Protein AF-S2K293-F1 (afdb_monomer_lite)

Foldseek 3Di:
DLVVLVVAVVPDDPVVNVVVLLVCLVCQLVDPPRDPLSVVLSVVCVVVVNDRDPDPSSVVVVVVVVVVVVVVVVVVVVVLVVVVVVVVVVVVVVVVVVVVVVVVVVVVVVVPPPQDPDPDDDPNGDPLRLLLVVLVVCVVVLVVDDPLLVVSSVCSVVSHADLPDPDPSHPPVSDDPVSSVVCCVVPVPPPVPPVVVCPVVLVCLVVQLVVLVVVLVVQPPHPCNLVSQLSNLQSVCVNPVVVLLAPPDPPHAVVSVCVSRPPSNVCSVDPCPDQQWDWDWDFDPDPDPRTFIWTFTWRQDPNDTDGPDGPRPPVPCPPNPDDDDDDD

pLDDT: mean 74.21, std 18.65, range [29.12, 97.31]

Organism: Mucor circinelloides f. circinelloides (strain 1006PhL) (NCBI:txid1220926)

Sequence (328 aa):
MALLFESTCSDLSRDLATFQFETTIDSLPTKESCPEAVKKWCENVKQYNYEVLDTDEALDYWEMRKKARNQLNTNLFHADLDTAASSRLLAVSSSMQRKVSNITRMKRKAETPKMDADSLLFDGVSVGTTIKRHGEALAGRYEELNNKQKHAAGLCLNSIIDLSDESADSQRRFFSDEEWAMMKSKYQFSIKRNKQVFKPLFKKINKTYQSARNSESAALNSGKEHIFNIYAHIINIYRHRRSSLNNNMKDSTELDGLVKLWAEVFESLFPDSQHNVKCRWGESKAHHNNYKVDCRVIAIINTQKVDVSTTVVTLINFGFSAFSAQSN

Structure (mmCIF, N/CA/C/O backbone):
data_AF-S2K293-F1
#
_entry.id   AF-S2K293-F1
#
loop_
_atom_site.group_PDB
_atom_site.id
_atom_site.type_symbol
_atom_site.label_atom_id
_atom_site.label_alt_id
_atom_site.label_comp_id
_atom_site.label_asym_id
_atom_site.label_entity_id
_atom_site.label_seq_id
_atom_site.pdbx_PDB_ins_code
_atom_site.Cartn_x
_atom_site.Cartn_y
_atom_site.Cartn_z
_atom_site.occupancy
_atom_site.B_iso_or_equiv
_atom_site.auth_seq_id
_atom_site.auth_comp_id
_atom_site.auth_asym_id
_atom_site.auth_atom_id
_atom_site.pdbx_PDB_model_num
ATOM 1 N N . MET A 1 1 ? 23.989 -20.385 -37.324 1.00 40.44 1 MET A N 1
ATOM 2 C CA . MET A 1 1 ? 24.372 -19.582 -38.511 1.00 40.44 1 MET A CA 1
ATOM 3 C C . MET A 1 1 ? 23.366 -18.479 -38.842 1.00 40.44 1 MET A C 1
ATOM 5 O O . MET A 1 1 ? 23.810 -17.359 -39.016 1.00 40.44 1 MET A O 1
ATOM 9 N N . ALA A 1 2 ? 22.047 -18.725 -38.879 1.00 36.91 2 ALA A N 1
ATOM 10 C CA . ALA A 1 2 ? 21.057 -17.690 -39.241 1.00 36.91 2 ALA A CA 1
ATOM 11 C C . ALA A 1 2 ? 20.962 -16.492 -38.263 1.00 36.91 2 ALA A C 1
ATOM 13 O O . ALA A 1 2 ? 20.705 -15.379 -38.705 1.00 36.91 2 ALA A O 1
ATOM 14 N N . LEU A 1 3 ? 21.229 -16.699 -36.967 1.00 37.22 3 LEU A N 1
ATOM 15 C CA . LEU A 1 3 ? 21.251 -15.631 -35.951 1.00 37.22 3 LEU A CA 1
ATOM 16 C C . LEU A 1 3 ? 22.491 -14.724 -36.026 1.00 37.22 3 LEU A C 1
ATOM 18 O O . LEU A 1 3 ? 22.453 -13.613 -35.514 1.00 37.22 3 LEU A O 1
ATOM 22 N N . LEU A 1 4 ? 23.569 -15.160 -36.691 1.00 41.41 4 LEU A N 1
ATOM 23 C CA . LEU A 1 4 ? 24.807 -14.378 -36.780 1.00 41.41 4 LEU A CA 1
ATOM 24 C C . LEU A 1 4 ? 24.730 -13.248 -37.823 1.00 41.41 4 LEU A C 1
ATOM 26 O O . LEU A 1 4 ? 25.644 -12.438 -37.886 1.00 41.41 4 LEU A O 1
ATOM 30 N N . PHE A 1 5 ? 23.675 -13.226 -38.648 1.00 43.94 5 PHE A N 1
ATOM 31 C CA . PHE A 1 5 ? 23.524 -12.303 -39.780 1.00 43.94 5 PHE A CA 1
ATOM 32 C C . PHE A 1 5 ? 22.522 -11.165 -39.521 1.00 43.94 5 PHE A C 1
ATOM 34 O O . PHE A 1 5 ? 22.585 -10.150 -40.195 1.00 43.94 5 PHE A O 1
ATOM 41 N N . GLU A 1 6 ? 21.583 -11.314 -38.576 1.00 43.50 6 GLU A N 1
ATOM 42 C CA . GLU A 1 6 ? 20.547 -10.289 -38.327 1.00 43.50 6 GLU A CA 1
ATOM 43 C C . GLU A 1 6 ? 20.880 -9.352 -37.157 1.00 43.50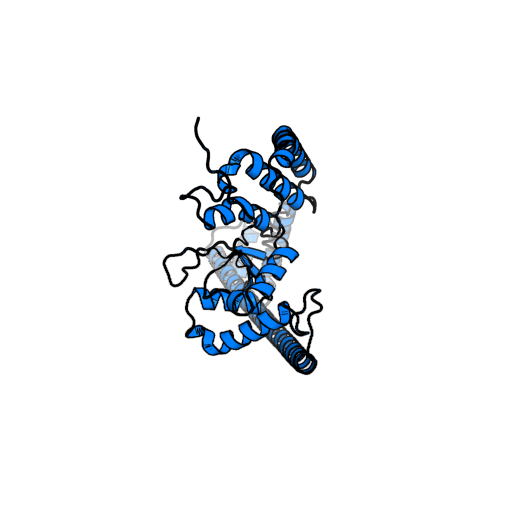 6 GLU A C 1
ATOM 45 O O . GLU A 1 6 ? 20.436 -8.209 -37.176 1.00 43.50 6 GLU A O 1
ATOM 50 N N . SER A 1 7 ? 21.707 -9.763 -36.183 1.00 39.41 7 SER A N 1
ATOM 51 C CA . SER A 1 7 ? 22.183 -8.845 -35.125 1.00 39.41 7 SER A CA 1
ATOM 52 C C . SER A 1 7 ? 23.412 -8.025 -35.536 1.00 39.41 7 SER A C 1
ATOM 54 O O . SER A 1 7 ? 23.920 -7.236 -34.749 1.00 39.41 7 SER A O 1
ATOM 56 N N . THR A 1 8 ? 23.933 -8.261 -36.735 1.00 45.34 8 THR A N 1
ATOM 57 C CA . THR A 1 8 ? 25.178 -7.690 -37.250 1.00 45.34 8 THR A CA 1
ATOM 58 C C . THR A 1 8 ? 24.907 -6.543 -38.223 1.00 45.34 8 THR A C 1
ATOM 60 O O . THR A 1 8 ? 25.679 -5.596 -38.281 1.00 45.34 8 THR A O 1
ATOM 63 N N . CYS A 1 9 ? 23.776 -6.530 -38.929 1.00 45.50 9 CYS A N 1
ATOM 64 C CA . CYS A 1 9 ? 23.532 -5.521 -39.963 1.00 45.50 9 CYS A CA 1
ATOM 65 C C . CYS A 1 9 ? 23.248 -4.092 -39.460 1.00 45.50 9 CYS A C 1
ATOM 67 O O . CYS A 1 9 ? 23.307 -3.182 -40.281 1.00 45.50 9 CYS A O 1
ATOM 69 N N . SER A 1 10 ? 22.962 -3.852 -38.171 1.00 49.09 10 SER A N 1
ATOM 70 C CA . SER A 1 10 ? 22.825 -2.468 -37.672 1.00 49.09 10 SER A CA 1
ATOM 71 C C . SER A 1 10 ? 24.167 -1.799 -37.361 1.00 49.09 10 SER A C 1
ATOM 73 O O . SER A 1 10 ? 24.250 -0.577 -37.436 1.00 49.09 10 SER A O 1
ATOM 75 N N . ASP A 1 11 ? 25.207 -2.592 -37.065 1.00 54.84 11 ASP A N 1
ATOM 76 C CA . ASP A 1 11 ? 26.487 -2.103 -36.528 1.00 54.84 11 ASP A CA 1
ATOM 77 C C . ASP A 1 11 ? 27.698 -2.469 -37.412 1.00 54.84 11 ASP A C 1
ATOM 79 O O . ASP A 1 11 ? 28.817 -2.024 -37.148 1.00 54.84 11 ASP A O 1
ATOM 83 N N . LEU A 1 12 ? 27.516 -3.279 -38.465 1.00 63.09 12 LEU A N 1
ATOM 84 C CA . LEU A 1 12 ? 28.600 -3.647 -39.379 1.00 63.09 12 LEU A CA 1
ATOM 85 C C . LEU A 1 12 ? 28.842 -2.593 -40.459 1.00 63.09 12 LEU A C 1
ATOM 87 O O . LEU A 1 12 ? 27.914 -2.102 -41.102 1.00 63.09 12 LEU A O 1
ATOM 91 N N . SER A 1 13 ? 30.122 -2.318 -40.729 1.00 78.50 13 SER A N 1
ATOM 92 C CA . SER A 1 13 ? 30.506 -1.558 -41.916 1.00 78.50 13 SER A CA 1
ATOM 93 C C . SER A 1 13 ? 30.043 -2.286 -43.180 1.00 78.50 13 SER A C 1
ATOM 95 O O . SER A 1 13 ? 30.036 -3.520 -43.245 1.00 78.50 13 SER A O 1
ATOM 97 N N . ARG A 1 14 ? 29.678 -1.508 -44.204 1.00 72.19 14 ARG A N 1
ATOM 98 C CA . ARG A 1 14 ? 29.237 -2.024 -45.507 1.00 72.19 14 ARG A CA 1
ATOM 99 C C . ARG A 1 14 ? 30.221 -3.051 -46.075 1.00 72.19 14 ARG A C 1
ATOM 101 O O . ARG A 1 14 ? 29.790 -4.098 -46.539 1.00 72.19 14 ARG A O 1
ATOM 108 N N . ASP A 1 15 ? 31.519 -2.788 -45.955 1.00 76.50 15 ASP A N 1
ATOM 109 C CA . ASP A 1 15 ? 32.575 -3.664 -46.471 1.00 76.50 15 ASP A CA 1
ATOM 110 C C . ASP A 1 15 ? 32.612 -5.020 -45.757 1.00 76.50 15 ASP A C 1
ATOM 112 O O . ASP A 1 15 ? 32.772 -6.059 -46.396 1.00 76.50 15 ASP A O 1
ATOM 116 N N . LEU A 1 16 ? 32.403 -5.037 -44.434 1.00 78.06 16 LEU A N 1
ATOM 117 C CA . LEU A 1 16 ? 32.375 -6.281 -43.668 1.00 78.06 16 LEU A CA 1
ATOM 118 C C . LEU A 1 16 ? 31.106 -7.091 -43.960 1.00 78.06 16 LEU A C 1
ATOM 120 O O . LEU A 1 16 ? 31.169 -8.318 -44.027 1.00 78.06 16 LEU A O 1
ATOM 124 N N . ALA A 1 17 ? 29.972 -6.420 -44.179 1.00 71.69 17 ALA A N 1
ATOM 125 C CA . ALA A 1 17 ? 28.734 -7.073 -44.593 1.00 71.69 17 ALA A CA 1
ATOM 126 C C . ALA A 1 17 ? 28.860 -7.702 -45.993 1.00 71.69 17 ALA A C 1
ATOM 128 O O . ALA A 1 17 ? 28.464 -8.855 -46.176 1.00 71.69 17 ALA A O 1
ATOM 129 N N . THR A 1 18 ? 29.466 -6.991 -46.952 1.00 78.62 18 THR A N 1
ATOM 130 C CA . THR A 1 18 ? 29.760 -7.515 -48.296 1.00 78.62 18 THR A CA 1
ATOM 131 C C . THR A 1 18 ? 30.681 -8.730 -48.222 1.00 78.62 18 THR A C 1
ATOM 133 O O . THR A 1 18 ? 30.332 -9.792 -48.727 1.00 78.62 18 THR A O 1
ATOM 136 N N . PHE A 1 19 ? 31.796 -8.631 -47.494 1.00 85.94 19 PHE A N 1
ATOM 137 C CA . PHE A 1 19 ? 32.737 -9.742 -47.331 1.00 85.94 19 PHE A CA 1
ATOM 138 C C . PHE A 1 19 ? 32.084 -10.989 -46.709 1.00 85.94 19 PHE A C 1
ATOM 140 O O . PHE A 1 19 ? 32.305 -12.117 -47.158 1.00 85.94 19 PHE A O 1
ATOM 147 N N . GLN A 1 20 ? 31.249 -10.809 -45.679 1.00 83.38 20 GLN A N 1
ATOM 148 C CA . GLN A 1 20 ? 30.515 -11.914 -45.054 1.00 83.38 20 GLN A CA 1
ATOM 149 C C . GLN A 1 20 ? 29.486 -12.537 -45.999 1.00 83.38 20 GLN A C 1
ATOM 151 O O . GLN A 1 20 ? 29.285 -13.756 -45.965 1.00 83.38 20 GLN A O 1
ATOM 156 N N . PHE A 1 21 ? 28.832 -11.723 -46.829 1.00 84.19 21 PHE A N 1
ATOM 157 C CA . PHE A 1 21 ? 27.900 -12.199 -47.843 1.00 84.19 21 PHE A CA 1
ATOM 158 C C . PHE A 1 21 ? 28.618 -13.054 -48.890 1.00 84.19 21 PHE A C 1
ATOM 160 O O . PHE A 1 21 ? 28.247 -14.214 -49.058 1.00 84.1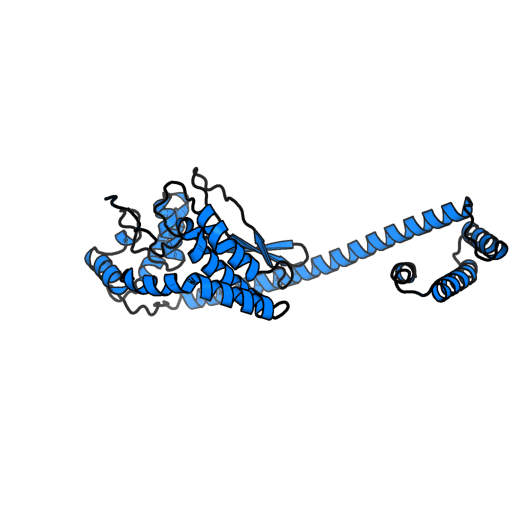9 21 PHE A O 1
ATOM 167 N N . GLU A 1 22 ? 29.688 -12.540 -49.497 1.00 88.62 22 GLU A N 1
ATOM 168 C CA . GLU A 1 22 ? 30.505 -13.254 -50.489 1.00 88.62 22 GLU A CA 1
ATOM 169 C C . GLU A 1 22 ? 31.022 -14.587 -49.931 1.00 88.62 22 GLU A C 1
ATOM 171 O O . GLU A 1 22 ? 30.747 -15.649 -50.488 1.00 88.62 22 GLU A O 1
ATOM 176 N N . THR A 1 23 ? 31.626 -14.559 -48.736 1.00 90.69 23 THR A N 1
ATOM 177 C CA . THR A 1 23 ? 32.119 -15.763 -48.039 1.00 90.69 23 THR A CA 1
ATOM 178 C C . THR A 1 23 ? 31.008 -16.800 -47.811 1.00 90.69 23 THR A C 1
ATOM 180 O O . THR A 1 23 ? 31.222 -18.017 -47.871 1.00 90.69 23 THR A O 1
ATOM 183 N N . THR A 1 24 ? 29.788 -16.339 -47.530 1.00 87.19 24 THR A N 1
ATOM 184 C CA . THR A 1 24 ? 28.636 -17.224 -47.328 1.00 87.19 24 THR A CA 1
ATOM 185 C C . THR A 1 24 ? 28.167 -17.830 -48.649 1.00 87.19 24 THR A C 1
ATOM 187 O O . THR A 1 24 ? 27.931 -19.036 -48.704 1.00 87.19 24 THR A O 1
ATOM 190 N N . ILE A 1 25 ? 28.070 -17.032 -49.714 1.00 88.00 25 ILE A N 1
ATOM 191 C CA . ILE A 1 25 ? 27.717 -17.502 -51.062 1.00 88.00 25 ILE A CA 1
ATOM 192 C C . ILE A 1 25 ? 28.754 -18.505 -51.585 1.00 88.00 25 ILE A C 1
ATOM 194 O O . ILE A 1 25 ? 28.389 -19.494 -52.218 1.00 88.00 25 ILE A O 1
ATOM 198 N N . ASP A 1 26 ? 30.031 -18.319 -51.257 1.00 91.06 26 ASP A N 1
ATOM 199 C CA . ASP A 1 26 ? 31.098 -19.239 -51.645 1.00 91.06 26 ASP A CA 1
ATOM 200 C C . ASP A 1 26 ? 31.056 -20.582 -50.916 1.00 91.06 26 ASP A C 1
ATOM 202 O O . ASP A 1 26 ? 31.343 -21.622 -51.511 1.00 91.06 26 ASP A O 1
ATOM 206 N N . SER A 1 27 ? 30.663 -20.578 -49.643 1.00 91.31 27 SER A N 1
ATOM 207 C CA . SER A 1 27 ? 30.665 -21.774 -48.792 1.00 91.31 27 SER A CA 1
ATOM 208 C C . SER A 1 27 ? 29.344 -22.545 -48.773 1.00 91.31 27 SER A C 1
ATOM 210 O O . SER A 1 27 ? 29.292 -23.666 -48.268 1.00 91.31 27 SER A O 1
ATOM 212 N N . LEU A 1 28 ? 28.247 -21.976 -49.277 1.00 85.56 28 LEU A N 1
ATOM 213 C CA . LEU A 1 28 ? 26.947 -22.651 -49.304 1.00 85.56 28 LEU A CA 1
ATOM 214 C C . LEU A 1 28 ? 26.909 -23.875 -50.243 1.00 85.56 28 LEU A C 1
ATOM 216 O O . LEU A 1 28 ? 26.418 -24.915 -49.797 1.00 85.56 28 LEU A O 1
ATOM 220 N N . PRO A 1 29 ? 27.436 -23.822 -51.484 1.00 89.50 29 PRO A N 1
ATOM 221 C CA . PRO A 1 29 ? 27.386 -24.954 -52.413 1.00 89.50 29 PRO A CA 1
ATOM 222 C C . PRO A 1 29 ? 28.219 -26.166 -51.984 1.00 89.50 29 PRO A C 1
ATOM 224 O O . PRO A 1 29 ? 27.937 -27.282 -52.412 1.00 89.50 29 PRO A O 1
ATOM 227 N N . THR A 1 30 ? 29.227 -25.966 -51.128 1.00 88.81 30 THR A N 1
ATOM 228 C CA . THR A 1 30 ? 30.141 -27.029 -50.676 1.00 88.81 30 THR A CA 1
ATOM 229 C C . THR A 1 30 ? 29.566 -27.887 -49.549 1.00 88.81 30 THR A C 1
ATOM 231 O O . THR A 1 30 ? 30.178 -28.877 -49.151 1.00 88.81 30 THR A O 1
ATOM 234 N N . LYS A 1 31 ? 28.384 -27.542 -49.022 1.00 86.56 31 LYS A N 1
ATOM 235 C CA . LYS A 1 31 ? 27.712 -28.328 -47.982 1.00 86.56 31 LYS A CA 1
ATOM 236 C C . LYS A 1 31 ? 27.017 -29.536 -48.602 1.00 86.56 31 LYS A C 1
ATOM 238 O O . LYS A 1 31 ? 26.196 -29.393 -49.502 1.00 86.56 31 LYS A O 1
ATOM 243 N N . GLU A 1 32 ? 27.289 -30.712 -48.043 1.00 85.25 32 GLU A N 1
ATOM 244 C CA . GLU A 1 32 ? 26.818 -32.024 -48.519 1.00 85.25 32 GLU A CA 1
ATOM 245 C C . GLU A 1 32 ? 25.284 -32.125 -48.665 1.00 85.25 32 GLU A C 1
ATOM 247 O O . GLU A 1 32 ? 24.778 -32.895 -49.474 1.00 85.25 32 GLU A O 1
ATOM 252 N N . SER A 1 33 ? 24.533 -31.303 -47.924 1.00 86.00 33 SER A N 1
ATOM 253 C CA . SER A 1 33 ? 23.065 -31.256 -47.912 1.00 86.00 33 SER A CA 1
ATOM 254 C C . SER A 1 33 ? 22.457 -30.035 -48.618 1.00 86.00 33 SER A C 1
ATOM 256 O O . SER A 1 33 ? 21.279 -29.734 -48.416 1.00 86.00 33 SER A O 1
ATOM 258 N N . CYS A 1 34 ? 23.237 -29.295 -49.414 1.00 82.75 34 CYS A N 1
ATOM 259 C CA . CYS A 1 34 ? 22.753 -28.090 -50.086 1.00 82.75 34 CYS A CA 1
ATOM 260 C C . CYS A 1 34 ? 21.812 -28.442 -51.259 1.00 82.75 34 CYS A C 1
ATOM 262 O O . CYS A 1 34 ? 22.240 -29.158 -52.171 1.00 82.75 34 CYS A O 1
ATOM 264 N N . PRO A 1 35 ? 20.552 -27.952 -51.275 1.00 87.19 35 PRO A N 1
ATOM 265 C CA . PRO A 1 35 ? 19.628 -28.198 -52.380 1.00 87.19 35 PRO A CA 1
ATOM 266 C C . PRO A 1 35 ? 20.157 -27.645 -53.706 1.00 87.19 35 PRO A C 1
ATOM 268 O O . PRO A 1 35 ? 20.754 -26.570 -53.744 1.00 87.19 35 PRO A O 1
ATOM 271 N N . GLU A 1 36 ? 19.880 -28.338 -54.809 1.00 85.50 36 GLU A N 1
ATOM 272 C CA . GLU A 1 36 ? 20.404 -27.974 -56.133 1.00 85.50 36 GLU A CA 1
ATOM 273 C C . GLU A 1 36 ? 19.966 -26.572 -56.588 1.00 85.50 36 GLU A C 1
ATOM 275 O O . GLU A 1 36 ? 20.762 -25.819 -57.143 1.00 85.50 36 GLU A O 1
ATOM 280 N N . ALA A 1 37 ? 18.737 -26.166 -56.251 1.00 79.38 37 ALA A N 1
ATOM 281 C CA . ALA A 1 37 ? 18.240 -24.812 -56.502 1.00 79.38 37 ALA A CA 1
ATOM 282 C C . ALA A 1 37 ? 19.083 -23.731 -55.799 1.00 79.38 37 ALA A C 1
ATOM 284 O O . ALA A 1 37 ? 19.343 -22.675 -56.368 1.00 79.38 37 ALA A O 1
ATOM 285 N N . VAL A 1 38 ? 19.574 -24.011 -54.586 1.00 79.62 38 VAL A N 1
ATOM 286 C CA . VAL A 1 38 ? 20.422 -23.081 -53.826 1.00 79.62 38 VAL A CA 1
ATOM 287 C C . VAL A 1 38 ? 21.820 -23.002 -54.433 1.00 79.62 38 VAL A C 1
ATOM 289 O O . VAL A 1 38 ? 22.380 -21.912 -54.510 1.00 79.62 38 VAL A O 1
ATOM 292 N N . LYS A 1 39 ? 22.377 -24.125 -54.910 1.00 87.06 39 LYS A N 1
ATOM 293 C CA . LYS A 1 39 ? 23.664 -24.121 -55.625 1.00 87.06 39 LYS A CA 1
ATOM 294 C C . LYS A 1 39 ? 23.586 -23.271 -56.890 1.00 87.06 39 LYS A C 1
ATOM 296 O O . LYS A 1 39 ? 24.398 -22.366 -57.051 1.00 87.06 39 LYS A O 1
ATOM 301 N N . LYS A 1 40 ? 22.559 -23.504 -57.713 1.00 87.25 40 LYS A N 1
ATOM 302 C CA . LYS A 1 40 ? 22.295 -22.741 -58.940 1.00 87.25 40 LYS A CA 1
ATOM 303 C C . LYS A 1 40 ? 22.094 -21.251 -58.650 1.00 87.25 40 LYS A C 1
ATOM 305 O O . LYS A 1 40 ? 22.634 -20.403 -59.351 1.00 87.25 40 LYS A O 1
ATOM 310 N N . TRP A 1 41 ? 21.373 -20.916 -57.580 1.00 84.62 41 TRP A N 1
ATOM 311 C CA . TRP A 1 41 ? 21.227 -19.529 -57.145 1.00 84.62 41 TRP A CA 1
ATOM 312 C C . TRP A 1 41 ? 22.568 -18.897 -56.746 1.00 84.62 41 TRP A C 1
ATOM 314 O O . TRP A 1 41 ? 22.875 -17.794 -57.189 1.00 84.62 41 TRP A O 1
ATOM 324 N N . CYS A 1 42 ? 23.402 -19.589 -55.963 1.00 86.56 42 CYS A N 1
ATOM 325 C CA . CYS A 1 42 ? 24.732 -19.094 -55.603 1.00 86.56 42 CYS A CA 1
ATOM 326 C C . CYS A 1 42 ? 25.625 -18.885 -56.836 1.00 86.56 42 CYS A C 1
ATOM 328 O O . CYS A 1 42 ? 26.352 -17.897 -56.891 1.00 86.56 42 CYS A O 1
ATOM 330 N N . GLU A 1 43 ? 25.570 -19.782 -57.822 1.00 89.19 43 GLU A N 1
ATOM 331 C CA . GLU A 1 43 ? 26.282 -19.626 -59.097 1.00 89.19 43 GLU A CA 1
ATOM 332 C C . GLU A 1 43 ? 25.809 -18.388 -59.863 1.00 89.19 43 GLU A C 1
ATOM 334 O O . GLU A 1 43 ? 26.640 -17.582 -60.281 1.00 89.19 43 GLU A O 1
ATOM 339 N N . ASN A 1 44 ? 24.491 -18.182 -59.958 1.00 84.69 44 ASN A N 1
ATOM 340 C CA . ASN A 1 44 ? 23.916 -16.989 -60.573 1.00 84.69 44 ASN A CA 1
ATOM 341 C C . ASN A 1 44 ? 24.382 -15.719 -59.844 1.00 84.69 44 ASN A C 1
ATOM 343 O O . ASN A 1 44 ? 24.908 -14.809 -60.473 1.00 84.69 44 ASN A O 1
ATOM 347 N N . VAL A 1 45 ? 24.280 -15.664 -58.513 1.00 83.25 45 VAL A N 1
ATOM 348 C CA . VAL A 1 45 ? 24.732 -14.507 -57.719 1.00 83.25 45 VAL A CA 1
ATOM 349 C C . VAL A 1 45 ? 26.210 -14.193 -57.981 1.00 83.25 45 VAL A C 1
ATOM 351 O O . VAL A 1 45 ? 26.556 -13.030 -58.169 1.00 83.25 45 VAL A O 1
ATOM 354 N N . LYS A 1 46 ? 27.085 -15.204 -58.075 1.00 90.44 46 LYS A N 1
ATOM 355 C CA . LYS A 1 46 ? 28.501 -14.996 -58.434 1.00 90.44 46 LYS A CA 1
ATOM 356 C C . LYS A 1 46 ? 28.669 -14.467 -59.859 1.00 90.44 46 LYS A C 1
ATOM 358 O O . LYS A 1 46 ? 29.475 -13.567 -60.081 1.00 90.44 46 LYS A O 1
ATOM 363 N N . GLN A 1 47 ? 27.910 -15.004 -60.815 1.00 89.94 47 GLN A N 1
ATOM 364 C CA . GLN A 1 47 ? 27.939 -14.567 -62.212 1.00 89.94 47 GLN A CA 1
ATOM 365 C C . GLN A 1 47 ? 27.540 -13.090 -62.364 1.00 89.94 47 GLN A C 1
ATOM 367 O O . GLN A 1 47 ? 28.082 -12.398 -63.225 1.00 89.94 47 GLN A O 1
ATOM 372 N N . TYR A 1 48 ? 26.651 -12.597 -61.501 1.00 86.50 48 TYR A N 1
ATOM 373 C CA . TYR A 1 48 ? 26.210 -11.201 -61.459 1.00 86.50 48 TYR A CA 1
ATOM 374 C C . TYR A 1 48 ? 26.965 -10.354 -60.423 1.00 86.50 48 TYR A C 1
ATOM 376 O O . TYR A 1 48 ? 26.419 -9.395 -59.888 1.00 86.50 48 TYR A O 1
ATOM 384 N N . ASN A 1 49 ? 28.228 -10.690 -60.137 1.00 88.31 49 ASN A N 1
ATOM 385 C CA . ASN A 1 49 ? 29.096 -9.921 -59.237 1.00 88.31 49 ASN A CA 1
ATOM 386 C C . ASN A 1 49 ? 28.465 -9.657 -57.855 1.00 88.31 49 ASN A C 1
ATOM 388 O O . ASN A 1 49 ? 28.540 -8.555 -57.315 1.00 88.31 49 ASN A O 1
ATOM 392 N N . TYR A 1 50 ? 27.820 -10.682 -57.297 1.00 84.75 50 TYR A N 1
ATOM 393 C CA . TYR A 1 50 ? 27.145 -10.662 -56.000 1.00 84.75 50 TYR A CA 1
ATOM 394 C C . TYR A 1 50 ? 25.920 -9.742 -55.909 1.00 84.75 50 TYR A C 1
ATOM 396 O O . TYR A 1 50 ? 25.401 -9.515 -54.813 1.00 84.75 50 TYR A O 1
ATOM 404 N N . GLU A 1 51 ? 25.393 -9.268 -57.041 1.00 78.12 51 GLU A N 1
ATOM 405 C CA . GLU A 1 51 ? 24.092 -8.609 -57.074 1.00 78.12 51 GLU A CA 1
ATOM 406 C C . GLU A 1 51 ? 22.972 -9.637 -56.861 1.00 78.12 51 GLU A C 1
ATOM 408 O O . GLU A 1 51 ? 22.876 -10.663 -57.540 1.00 78.12 51 GLU A O 1
ATOM 413 N N . VAL A 1 52 ? 22.110 -9.371 -55.878 1.00 70.44 52 VAL A N 1
ATOM 414 C CA . VAL A 1 52 ? 20.944 -10.215 -55.602 1.00 70.44 52 VAL A CA 1
ATOM 415 C C . VAL A 1 52 ? 19.879 -9.904 -56.645 1.00 70.44 52 VAL A C 1
ATOM 417 O O . VAL A 1 52 ? 19.181 -8.896 -56.547 1.00 70.44 52 VAL A O 1
ATOM 420 N N . LEU A 1 53 ? 19.765 -10.773 -57.646 1.00 70.44 53 LEU A N 1
ATOM 421 C CA . LEU A 1 53 ? 18.713 -10.682 -58.650 1.00 70.44 53 LEU A CA 1
ATOM 422 C C . LEU A 1 53 ? 17.402 -11.281 -58.132 1.00 70.44 53 LEU A C 1
ATOM 424 O O . LEU A 1 53 ? 17.396 -12.342 -57.499 1.00 70.44 53 LEU A O 1
ATOM 428 N N . ASP A 1 54 ? 16.296 -10.614 -58.456 1.00 73.62 54 ASP A N 1
ATOM 429 C CA . ASP A 1 54 ? 14.935 -11.095 -58.211 1.00 73.62 54 ASP A CA 1
ATOM 430 C C . ASP A 1 54 ? 14.611 -12.215 -59.211 1.00 73.62 54 ASP A C 1
ATOM 432 O O . ASP A 1 54 ? 14.129 -11.990 -60.319 1.00 73.62 54 ASP A O 1
ATOM 436 N N . THR A 1 55 ? 15.026 -13.425 -58.849 1.00 79.00 55 THR A N 1
ATOM 437 C CA . THR A 1 55 ? 14.870 -14.657 -59.631 1.00 79.00 55 THR A CA 1
ATOM 438 C C . THR A 1 55 ? 14.000 -15.629 -58.849 1.00 79.00 55 THR A C 1
ATOM 440 O O . THR A 1 55 ? 13.988 -15.591 -57.616 1.00 79.00 55 THR A O 1
ATOM 443 N N . ASP A 1 56 ? 13.306 -16.532 -59.542 1.00 78.19 56 ASP A N 1
ATOM 444 C CA . ASP A 1 56 ? 12.475 -17.554 -58.893 1.00 78.19 56 ASP A CA 1
ATOM 445 C C . ASP A 1 56 ? 13.301 -18.390 -57.895 1.00 78.19 56 ASP A C 1
ATOM 447 O O . ASP A 1 56 ? 12.854 -18.672 -56.783 1.00 78.19 56 ASP A O 1
ATOM 451 N N . GLU A 1 57 ? 14.567 -18.680 -58.217 1.00 75.81 57 GLU A N 1
ATOM 452 C CA . GLU A 1 57 ? 15.472 -19.386 -57.307 1.00 75.81 57 GLU A CA 1
ATOM 453 C C . GLU A 1 57 ? 15.823 -18.576 -56.042 1.00 75.81 57 GLU A C 1
ATOM 455 O O . GLU A 1 57 ? 16.031 -19.153 -54.968 1.00 75.81 57 GLU A O 1
ATOM 460 N N . ALA A 1 58 ? 15.872 -17.242 -56.138 1.00 69.31 58 ALA A N 1
ATOM 461 C CA . ALA A 1 58 ? 16.066 -16.372 -54.979 1.00 69.31 58 ALA A CA 1
ATOM 462 C C . ALA A 1 58 ? 14.847 -16.418 -54.050 1.00 69.31 58 ALA A C 1
ATOM 464 O O . ALA A 1 58 ? 15.006 -16.507 -52.829 1.00 69.31 58 ALA A O 1
ATOM 465 N N . LEU A 1 59 ? 13.638 -16.383 -54.620 1.00 73.31 59 LEU A N 1
ATOM 466 C CA . LEU A 1 59 ? 12.385 -16.480 -53.871 1.00 73.31 59 LEU A CA 1
ATOM 467 C C . LEU A 1 59 ? 12.289 -17.818 -53.127 1.00 73.31 59 LEU A C 1
ATOM 469 O O . LEU A 1 59 ? 12.060 -17.818 -51.914 1.00 73.31 59 LEU A O 1
ATOM 473 N N . ASP A 1 60 ? 12.584 -18.931 -53.802 1.00 76.06 60 ASP A N 1
ATOM 474 C CA . ASP A 1 60 ? 12.615 -20.270 -53.202 1.00 76.06 60 ASP A CA 1
ATOM 475 C C . ASP A 1 60 ? 13.606 -20.357 -52.028 1.00 76.06 60 ASP A C 1
ATOM 477 O O . ASP A 1 60 ? 13.295 -20.896 -50.955 1.00 76.06 60 ASP A O 1
ATOM 481 N N . TYR A 1 61 ? 14.803 -19.780 -52.184 1.00 75.62 61 TYR A N 1
ATOM 482 C CA . TYR A 1 61 ? 15.786 -19.707 -51.103 1.00 75.62 61 TYR A CA 1
ATOM 483 C C . TYR A 1 61 ? 15.261 -18.904 -49.901 1.00 75.62 61 TYR A C 1
ATOM 485 O O . TYR A 1 61 ? 15.403 -19.340 -48.748 1.00 75.62 61 TYR A O 1
ATOM 493 N N . TRP A 1 62 ? 14.631 -17.749 -50.138 1.00 76.44 62 TRP A N 1
ATOM 494 C CA . TRP A 1 62 ? 14.063 -16.922 -49.071 1.00 76.44 62 TRP A CA 1
ATOM 495 C C . TRP A 1 62 ? 12.908 -17.615 -48.346 1.00 76.44 62 TRP A C 1
ATOM 497 O O . TRP A 1 62 ? 12.843 -17.551 -47.112 1.00 76.44 62 TRP A O 1
ATOM 507 N N . GLU A 1 63 ? 12.041 -18.331 -49.062 1.00 81.06 63 GLU A N 1
ATOM 508 C CA . GLU A 1 63 ? 10.972 -19.130 -48.460 1.00 81.06 63 GLU A CA 1
ATOM 509 C C . GLU A 1 63 ? 11.522 -20.264 -47.592 1.00 81.06 63 GLU A C 1
ATOM 511 O O . GLU A 1 63 ? 11.114 -20.419 -46.432 1.00 81.06 63 GLU A O 1
ATOM 516 N N . MET A 1 64 ? 12.503 -21.017 -48.100 1.00 81.44 64 MET A N 1
ATOM 517 C CA . MET A 1 64 ? 13.169 -22.074 -47.339 1.00 81.44 64 MET A CA 1
ATOM 518 C C . MET A 1 64 ? 13.803 -21.513 -46.059 1.00 81.44 64 MET A C 1
ATOM 520 O O . MET A 1 64 ? 13.621 -22.063 -44.966 1.00 81.44 64 MET A O 1
ATOM 524 N N . ARG A 1 65 ? 14.506 -20.379 -46.163 1.00 76.75 65 ARG A N 1
ATOM 525 C CA . ARG A 1 65 ? 15.131 -19.706 -45.018 1.00 76.75 65 ARG A CA 1
ATOM 526 C C . ARG A 1 65 ? 14.093 -19.243 -43.996 1.00 76.75 65 ARG A C 1
ATOM 528 O O . ARG A 1 65 ? 14.294 -19.437 -42.794 1.00 76.75 65 ARG A O 1
ATOM 535 N N . LYS A 1 66 ? 12.978 -18.665 -44.451 1.00 78.31 66 LYS A N 1
ATOM 536 C CA . LYS A 1 66 ? 11.858 -18.245 -43.595 1.00 78.31 66 LYS A CA 1
ATOM 537 C C . LYS A 1 66 ? 11.269 -19.436 -42.837 1.00 78.31 66 LYS A C 1
ATOM 539 O O . LYS A 1 66 ? 11.064 -19.346 -41.626 1.00 78.31 66 LYS A O 1
ATOM 544 N N . LYS A 1 67 ? 11.071 -20.576 -43.508 1.00 81.25 67 LYS A N 1
ATOM 545 C CA . LYS A 1 67 ? 10.572 -21.816 -42.891 1.00 81.25 67 LYS A CA 1
ATOM 546 C C . LYS A 1 67 ? 11.531 -22.360 -41.827 1.00 81.25 67 LYS A C 1
ATOM 548 O O . LYS A 1 67 ? 11.095 -22.651 -40.713 1.00 81.25 67 LYS A O 1
ATOM 553 N N . ALA A 1 68 ? 12.828 -22.429 -42.131 1.00 77.12 68 ALA A N 1
ATOM 554 C CA . ALA A 1 68 ? 13.850 -22.888 -41.187 1.00 77.12 68 ALA A CA 1
ATOM 555 C C . ALA A 1 68 ? 13.946 -21.984 -39.944 1.00 77.12 68 ALA A C 1
ATOM 557 O O . ALA A 1 68 ? 14.064 -22.474 -38.820 1.00 77.12 68 ALA A O 1
ATOM 558 N N . ARG A 1 69 ? 13.840 -20.661 -40.127 1.00 74.50 69 ARG A N 1
ATOM 559 C CA . ARG A 1 69 ? 13.811 -19.692 -39.021 1.00 74.50 69 ARG A CA 1
ATOM 560 C C . ARG A 1 69 ? 12.592 -19.886 -38.125 1.00 74.50 69 ARG A C 1
ATOM 562 O O . ARG A 1 69 ? 12.738 -19.912 -36.907 1.00 74.50 69 ARG A O 1
ATOM 569 N N . ASN A 1 70 ? 11.412 -20.057 -38.717 1.00 78.69 70 ASN A N 1
ATOM 570 C CA . ASN A 1 70 ? 10.188 -20.298 -37.957 1.00 78.69 70 ASN A CA 1
ATOM 571 C C . ASN A 1 70 ? 10.302 -21.572 -37.112 1.00 78.69 70 ASN A C 1
ATOM 573 O O . ASN A 1 70 ? 9.993 -21.537 -35.926 1.00 78.69 70 ASN A O 1
ATOM 577 N N . GLN A 1 71 ? 10.829 -22.659 -37.681 1.00 80.94 71 GLN A N 1
ATOM 578 C CA . GLN A 1 71 ? 11.037 -23.912 -36.953 1.00 80.94 71 GLN A CA 1
ATOM 579 C C . GLN A 1 71 ? 12.039 -23.763 -35.796 1.00 80.94 71 GLN A C 1
ATOM 581 O O . GLN A 1 71 ? 11.788 -24.258 -34.698 1.00 80.94 71 GLN A O 1
ATOM 586 N N . LEU A 1 72 ? 13.151 -23.051 -36.011 1.00 75.00 72 LEU A N 1
ATOM 587 C CA . LEU A 1 72 ? 14.124 -22.769 -34.952 1.00 75.00 72 LEU A CA 1
ATOM 588 C C . LEU A 1 72 ? 13.494 -21.963 -33.807 1.00 75.00 72 LEU A C 1
ATOM 590 O O . LEU A 1 72 ? 13.684 -22.312 -32.645 1.00 75.00 72 LEU A O 1
ATOM 594 N N . ASN A 1 73 ? 12.719 -20.925 -34.130 1.00 71.50 73 ASN A N 1
ATOM 595 C CA . ASN A 1 73 ? 12.035 -20.101 -33.134 1.00 71.50 73 ASN A CA 1
ATOM 596 C C . ASN A 1 73 ? 11.004 -20.908 -32.336 1.00 71.50 73 ASN A C 1
ATOM 598 O O . ASN A 1 73 ? 10.921 -20.754 -31.120 1.00 71.50 73 ASN A O 1
ATOM 602 N N . THR A 1 74 ? 10.259 -21.804 -32.989 1.00 76.56 74 THR A N 1
ATOM 603 C CA . THR A 1 74 ? 9.344 -22.730 -32.309 1.00 76.56 74 THR A CA 1
ATOM 604 C C . THR A 1 74 ? 10.095 -23.648 -31.342 1.00 76.56 74 THR A C 1
ATOM 606 O O . THR A 1 74 ? 9.683 -23.794 -30.195 1.00 76.56 74 THR A O 1
ATOM 609 N N . ASN A 1 75 ? 11.231 -24.215 -31.757 1.00 72.88 75 ASN A N 1
ATOM 610 C CA . ASN A 1 75 ? 12.034 -25.092 -30.900 1.00 72.88 75 ASN A CA 1
ATOM 611 C C . ASN A 1 75 ? 12.637 -24.350 -29.696 1.00 72.88 75 ASN A C 1
ATOM 613 O O . ASN A 1 75 ? 12.606 -24.873 -28.583 1.00 72.88 75 ASN A O 1
ATOM 617 N N . LEU A 1 76 ? 13.148 -23.130 -29.900 1.00 66.19 76 LEU A N 1
ATOM 618 C CA . LEU A 1 76 ? 13.644 -22.276 -28.815 1.00 66.19 76 LEU A CA 1
ATOM 619 C C . LEU A 1 76 ? 12.528 -21.950 -27.817 1.00 66.19 76 LEU A C 1
ATOM 621 O O . LEU A 1 76 ? 12.713 -22.101 -26.614 1.00 66.19 76 LEU A O 1
ATOM 625 N N . PHE A 1 77 ? 11.341 -21.604 -28.320 1.00 67.69 77 PHE A N 1
ATOM 626 C CA . PHE A 1 77 ? 10.177 -21.336 -27.482 1.00 67.69 77 PHE A CA 1
ATOM 627 C C . PHE A 1 77 ? 9.777 -22.550 -26.626 1.00 67.69 77 PHE A C 1
ATOM 629 O O . PHE A 1 77 ? 9.450 -22.389 -25.452 1.00 67.69 77 PHE A O 1
ATOM 636 N N . HIS A 1 78 ? 9.835 -23.768 -27.177 1.00 70.88 78 HIS A N 1
ATOM 637 C CA . HIS A 1 78 ? 9.564 -24.993 -26.417 1.00 70.88 78 HIS A CA 1
ATOM 638 C C . HIS A 1 78 ? 10.628 -25.282 -25.345 1.00 70.88 78 HIS A C 1
ATOM 640 O O . HIS A 1 78 ? 10.269 -25.608 -24.215 1.00 70.88 78 HIS A O 1
ATOM 646 N N . ALA A 1 79 ? 11.916 -25.104 -25.650 1.00 66.50 79 ALA A N 1
ATOM 647 C CA . ALA A 1 79 ? 12.997 -25.312 -24.681 1.00 66.50 79 ALA A CA 1
ATOM 648 C C . ALA A 1 79 ? 12.933 -24.321 -23.499 1.00 66.50 79 ALA A C 1
ATOM 650 O O . ALA A 1 79 ? 13.137 -24.702 -22.338 1.00 66.50 79 ALA A O 1
ATOM 651 N N . ASP A 1 80 ? 12.585 -23.061 -23.776 1.00 64.31 80 ASP A N 1
ATOM 652 C CA . ASP A 1 80 ? 12.355 -22.044 -22.746 1.00 64.31 80 ASP A CA 1
ATOM 653 C C . ASP A 1 80 ? 11.127 -22.382 -21.887 1.00 64.31 80 ASP A C 1
ATOM 655 O O . ASP A 1 80 ? 11.142 -22.189 -20.666 1.00 64.31 80 ASP A O 1
ATOM 659 N N . LEU A 1 81 ? 10.075 -22.942 -22.499 1.00 71.19 81 LEU A N 1
ATOM 660 C CA . LEU A 1 81 ? 8.870 -23.387 -21.799 1.00 71.19 81 LEU A CA 1
ATOM 661 C C . LEU A 1 81 ? 9.176 -24.515 -20.799 1.00 71.19 81 LEU A C 1
ATOM 663 O O . LEU A 1 81 ? 8.735 -24.438 -19.650 1.00 71.19 81 LEU A O 1
ATOM 667 N N . ASP A 1 82 ? 9.956 -25.520 -21.201 1.00 70.00 82 ASP A N 1
ATOM 668 C CA . ASP A 1 82 ? 10.311 -26.672 -20.359 1.00 70.00 82 ASP A CA 1
ATOM 669 C C . ASP A 1 82 ? 11.243 -26.279 -19.204 1.00 70.00 82 ASP A C 1
ATOM 671 O O . ASP A 1 82 ? 11.063 -26.704 -18.053 1.00 70.00 82 ASP A O 1
ATOM 675 N N . THR A 1 83 ? 12.198 -25.388 -19.478 1.00 73.25 83 THR A N 1
ATOM 676 C CA . THR A 1 83 ? 13.091 -24.821 -18.458 1.00 73.25 83 THR A CA 1
ATOM 677 C C . THR A 1 83 ? 12.304 -23.982 -17.447 1.00 73.25 83 THR A C 1
ATOM 679 O O . THR A 1 83 ? 12.507 -24.089 -16.229 1.00 73.25 83 THR A O 1
ATOM 682 N N . ALA A 1 84 ? 11.339 -23.187 -17.923 1.00 64.75 84 ALA A N 1
ATOM 683 C CA . ALA A 1 84 ? 10.448 -22.414 -17.068 1.00 64.75 84 ALA A CA 1
ATOM 684 C C . ALA A 1 84 ? 9.509 -23.313 -16.246 1.00 64.75 84 ALA A C 1
ATOM 686 O O . ALA A 1 84 ? 9.306 -23.050 -15.059 1.00 64.75 84 ALA A O 1
ATOM 687 N N . ALA A 1 85 ? 8.958 -24.382 -16.829 1.00 71.06 85 ALA A N 1
ATOM 688 C CA . ALA A 1 85 ? 8.108 -25.346 -16.127 1.00 71.06 85 ALA A CA 1
ATOM 689 C C . ALA A 1 85 ? 8.872 -26.065 -15.003 1.00 71.06 85 ALA A C 1
ATOM 691 O O . ALA A 1 85 ? 8.384 -26.143 -13.872 1.00 71.06 85 ALA A O 1
ATOM 692 N N . SER A 1 86 ? 10.108 -26.487 -15.279 1.00 78.25 86 SER A N 1
ATOM 693 C CA . SER A 1 86 ? 11.001 -27.111 -14.296 1.00 78.25 86 SER A CA 1
ATOM 694 C C . SER A 1 86 ? 11.350 -26.148 -13.155 1.00 78.25 86 SER A C 1
ATOM 696 O O . SER A 1 86 ? 11.248 -26.496 -11.976 1.00 78.25 86 SER A O 1
ATOM 698 N N . SER A 1 87 ? 11.660 -24.891 -13.488 1.00 72.75 87 SER A N 1
ATOM 699 C CA . SER A 1 87 ? 11.932 -23.839 -12.499 1.00 72.75 87 SER A CA 1
ATOM 700 C C . SER A 1 87 ? 10.711 -23.534 -11.620 1.00 72.75 87 SER A C 1
ATOM 702 O O . SER A 1 87 ? 10.848 -23.330 -10.412 1.00 72.75 87 SER A O 1
ATOM 704 N N . ARG A 1 88 ? 9.496 -23.553 -12.190 1.00 63.88 88 ARG A N 1
ATOM 705 C CA . ARG A 1 88 ? 8.243 -23.389 -11.431 1.00 63.88 88 ARG A CA 1
ATOM 706 C C . ARG A 1 88 ? 8.003 -24.551 -10.473 1.00 63.88 88 ARG A C 1
ATOM 708 O O . ARG A 1 88 ? 7.659 -24.294 -9.324 1.00 63.88 88 ARG A O 1
ATOM 715 N N . LEU A 1 89 ? 8.204 -25.798 -10.901 1.00 77.12 89 LEU A N 1
ATOM 716 C CA . LEU A 1 89 ? 8.057 -26.971 -10.028 1.00 77.12 89 LEU A CA 1
ATOM 717 C C . LEU A 1 89 ? 9.006 -26.901 -8.826 1.00 77.12 89 LEU A C 1
ATOM 719 O O . LEU A 1 89 ? 8.581 -27.122 -7.690 1.00 77.12 89 LEU A O 1
ATOM 723 N N . LEU A 1 90 ? 10.261 -26.500 -9.049 1.00 80.69 90 LEU A N 1
ATOM 724 C CA . LEU A 1 90 ? 11.236 -26.293 -7.975 1.00 80.69 90 LEU A CA 1
ATOM 725 C C . LEU A 1 90 ? 10.837 -25.150 -7.033 1.00 80.69 90 LEU A C 1
ATOM 727 O O . LEU A 1 90 ? 10.930 -25.298 -5.810 1.00 80.69 90 LEU A O 1
ATOM 731 N N . ALA A 1 91 ? 10.350 -24.030 -7.573 1.00 73.88 91 ALA A N 1
ATOM 732 C CA . ALA A 1 91 ? 9.891 -22.895 -6.775 1.00 73.88 91 ALA A CA 1
ATOM 733 C C . ALA A 1 91 ? 8.642 -23.234 -5.944 1.00 73.88 91 ALA A C 1
ATOM 735 O O . ALA A 1 91 ? 8.572 -22.879 -4.765 1.00 73.88 91 ALA A O 1
ATOM 736 N N . VAL A 1 92 ? 7.678 -23.959 -6.521 1.00 75.81 92 VAL A N 1
ATOM 737 C CA . VAL A 1 92 ? 6.476 -24.440 -5.824 1.00 75.81 92 VAL A CA 1
ATOM 738 C C . VAL A 1 92 ? 6.859 -25.426 -4.727 1.00 75.81 92 VAL A C 1
ATOM 740 O O . VAL A 1 92 ? 6.431 -25.237 -3.590 1.00 75.81 92 VAL A O 1
ATOM 743 N N . SER A 1 93 ? 7.720 -26.405 -5.017 1.00 81.62 93 SER A N 1
ATOM 744 C CA . SER A 1 93 ? 8.208 -27.369 -4.024 1.00 81.62 93 SER A CA 1
ATOM 745 C C . SER A 1 93 ? 8.925 -26.669 -2.863 1.00 81.62 93 SER A C 1
ATOM 747 O O . SER A 1 93 ? 8.578 -26.864 -1.697 1.00 81.62 93 SER A O 1
ATOM 749 N N . SER A 1 94 ? 9.827 -25.732 -3.170 1.00 79.12 94 SER A N 1
ATOM 750 C CA . SER A 1 94 ? 10.539 -24.928 -2.168 1.00 79.12 94 SER A CA 1
ATOM 751 C C . SER A 1 94 ? 9.588 -24.063 -1.331 1.00 79.12 94 SER A C 1
ATOM 753 O O . SER A 1 94 ? 9.741 -23.944 -0.113 1.00 79.12 94 SER A O 1
ATOM 755 N N . SER A 1 95 ? 8.579 -23.462 -1.966 1.00 80.25 95 SER A N 1
ATOM 756 C CA . SER A 1 95 ? 7.547 -22.662 -1.299 1.00 80.25 95 SER A CA 1
ATOM 757 C C . SER A 1 95 ? 6.679 -23.519 -0.379 1.00 80.25 95 SER A C 1
ATOM 759 O O . SER A 1 95 ? 6.454 -23.151 0.775 1.00 80.25 95 SER A O 1
ATOM 761 N N . MET A 1 96 ? 6.252 -24.698 -0.840 1.00 79.06 96 MET A N 1
ATOM 762 C CA . MET A 1 96 ? 5.516 -25.669 -0.033 1.00 79.06 96 MET A CA 1
ATOM 763 C C . MET A 1 96 ? 6.351 -26.138 1.156 1.00 79.06 96 MET A C 1
ATOM 765 O O . MET A 1 96 ? 5.860 -26.111 2.281 1.00 79.06 96 MET A O 1
ATOM 769 N N . GLN A 1 97 ? 7.629 -26.462 0.959 1.00 81.88 97 GLN A N 1
ATOM 770 C CA . GLN A 1 97 ? 8.525 -26.882 2.035 1.00 81.88 97 GLN A CA 1
ATOM 771 C C . GLN A 1 97 ? 8.732 -25.775 3.082 1.00 81.88 97 GLN A C 1
ATOM 773 O O . GLN A 1 97 ? 8.699 -26.044 4.288 1.00 81.88 97 GLN A O 1
ATOM 778 N N . ARG A 1 98 ? 8.855 -24.510 2.649 1.00 73.50 98 ARG A N 1
ATOM 779 C CA . ARG A 1 98 ? 8.894 -23.342 3.549 1.00 73.50 98 ARG A CA 1
ATOM 780 C C . ARG A 1 98 ? 7.573 -23.147 4.289 1.00 73.50 98 ARG A C 1
ATOM 782 O O . ARG A 1 98 ? 7.598 -22.891 5.491 1.00 73.50 98 ARG A O 1
ATOM 789 N N . LYS A 1 99 ? 6.427 -23.288 3.613 1.00 75.88 99 LYS A N 1
ATOM 790 C CA . LYS A 1 99 ? 5.097 -23.210 4.241 1.00 75.88 99 LYS A CA 1
ATOM 791 C C . LYS A 1 99 ? 4.911 -24.311 5.278 1.00 75.88 99 LYS A C 1
ATOM 793 O O . LYS A 1 99 ? 4.527 -23.998 6.395 1.00 75.88 99 LYS A O 1
ATOM 798 N N . VAL A 1 100 ? 5.256 -25.558 4.961 1.00 76.81 100 VAL A N 1
ATOM 799 C CA . VAL A 1 100 ? 5.191 -26.695 5.894 1.00 76.81 100 VAL A CA 1
ATOM 800 C C . VAL A 1 100 ? 6.096 -26.452 7.100 1.00 76.81 100 VAL A C 1
ATOM 802 O O . VAL A 1 100 ? 5.645 -26.565 8.236 1.00 76.81 100 VAL A O 1
ATOM 805 N N . SER A 1 101 ? 7.336 -26.011 6.882 1.00 72.19 101 SER A N 1
ATOM 806 C CA . SER A 1 101 ? 8.261 -25.659 7.971 1.00 72.19 101 SER A CA 1
ATOM 807 C C . SER A 1 101 ? 7.726 -24.521 8.844 1.00 72.19 101 SER A C 1
ATOM 809 O O . SER A 1 101 ? 7.801 -24.586 10.071 1.00 72.19 101 SER A O 1
ATOM 811 N N . ASN A 1 102 ? 7.132 -23.494 8.230 1.00 64.25 102 ASN A N 1
ATOM 812 C CA . ASN A 1 102 ? 6.506 -22.387 8.946 1.00 64.25 102 ASN A CA 1
ATOM 813 C C . ASN A 1 102 ? 5.267 -22.829 9.721 1.00 64.25 10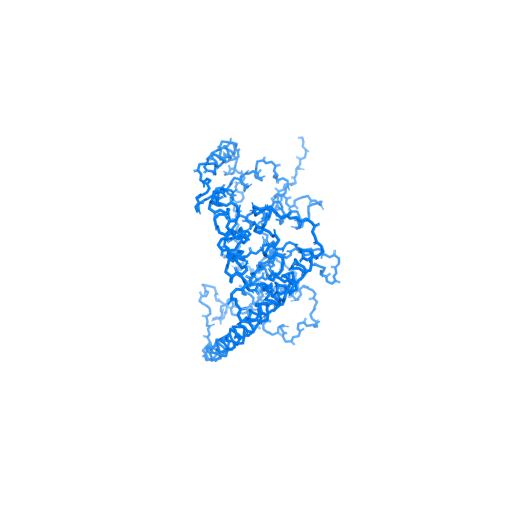2 ASN A C 1
ATOM 815 O O . ASN A 1 102 ? 5.127 -22.415 10.863 1.00 64.25 102 ASN A O 1
ATOM 819 N N . ILE A 1 103 ? 4.412 -23.685 9.161 1.00 69.06 103 ILE A N 1
ATOM 820 C CA . ILE A 1 103 ? 3.238 -24.240 9.846 1.00 69.06 103 ILE A CA 1
ATOM 821 C C . ILE A 1 103 ? 3.683 -25.080 11.043 1.00 69.06 103 ILE A C 1
ATOM 823 O O . ILE A 1 103 ? 3.174 -24.875 12.140 1.00 69.06 103 ILE A O 1
ATOM 827 N N . THR A 1 104 ? 4.681 -25.950 10.884 1.00 67.50 104 THR A N 1
ATOM 828 C CA . THR A 1 104 ? 5.251 -26.738 11.989 1.00 67.50 104 THR A CA 1
ATOM 829 C C . THR A 1 104 ? 5.853 -25.832 13.065 1.00 67.50 104 THR A C 1
ATOM 831 O O . THR A 1 104 ? 5.628 -26.042 14.256 1.00 67.50 104 THR A O 1
ATOM 834 N N . ARG A 1 105 ? 6.559 -24.765 12.668 1.00 67.75 105 ARG A N 1
ATOM 835 C CA . ARG A 1 105 ? 7.091 -23.754 13.594 1.00 67.75 105 ARG A CA 1
ATOM 836 C C . ARG A 1 105 ? 5.983 -22.959 14.287 1.00 67.75 105 ARG A C 1
ATOM 838 O O . ARG A 1 105 ? 6.126 -22.642 15.461 1.00 67.75 105 ARG A O 1
ATOM 845 N N . MET A 1 106 ? 4.906 -22.618 13.583 1.00 58.78 106 MET A N 1
ATOM 846 C CA . MET A 1 106 ? 3.754 -21.908 14.140 1.00 58.78 106 MET A CA 1
ATOM 847 C C . MET A 1 106 ? 2.959 -22.793 15.094 1.00 58.78 106 MET A C 1
ATOM 849 O O . MET A 1 106 ? 2.597 -22.296 16.145 1.00 58.78 106 MET A O 1
ATOM 853 N N . LYS A 1 107 ? 2.774 -24.088 14.797 1.00 67.00 107 LYS A N 1
ATOM 854 C CA . LYS A 1 107 ? 2.165 -25.057 15.722 1.00 67.00 107 LYS A CA 1
ATOM 855 C C . LYS A 1 107 ? 2.963 -25.161 17.025 1.00 67.00 107 LYS A C 1
ATOM 857 O O . LYS A 1 107 ? 2.405 -24.931 18.088 1.00 67.00 107 LYS A O 1
ATOM 862 N N . ARG A 1 108 ? 4.291 -25.329 16.944 1.00 61.56 108 ARG A N 1
ATOM 863 C CA . ARG A 1 108 ? 5.175 -25.306 18.133 1.00 61.56 108 ARG A CA 1
ATOM 864 C C . ARG A 1 108 ? 5.150 -23.963 18.886 1.00 61.56 108 ARG A C 1
ATOM 866 O O . ARG A 1 108 ? 5.340 -23.923 20.094 1.00 61.56 108 ARG A O 1
ATOM 873 N N . LYS A 1 109 ? 4.921 -22.849 18.177 1.00 51.84 109 LYS A N 1
ATOM 874 C CA . LYS A 1 109 ? 4.775 -21.498 18.756 1.00 51.84 109 LYS A CA 1
ATOM 875 C C . LYS A 1 109 ? 3.353 -21.160 19.225 1.00 51.84 109 LYS A C 1
ATOM 877 O O . LYS A 1 109 ? 3.186 -20.104 19.817 1.00 51.84 109 LYS A O 1
ATOM 882 N N . ALA A 1 110 ? 2.355 -21.982 18.909 1.00 51.81 110 ALA A N 1
ATOM 883 C CA . ALA A 1 110 ? 0.979 -21.850 19.385 1.00 51.81 110 ALA A CA 1
ATOM 884 C C . ALA A 1 110 ? 0.778 -22.626 20.696 1.00 51.81 110 ALA A C 1
ATOM 886 O O . ALA A 1 110 ? -0.036 -22.232 21.520 1.00 51.81 110 ALA A O 1
ATOM 887 N N . GLU A 1 111 ? 1.577 -23.674 20.923 1.00 51.03 111 GLU A N 1
ATOM 888 C CA . GLU A 1 111 ? 1.655 -24.398 22.203 1.00 51.03 111 GLU A CA 1
ATOM 889 C C . GLU A 1 111 ? 2.384 -23.602 23.300 1.00 51.03 111 GLU A C 1
ATOM 891 O O . GLU A 1 111 ? 2.257 -23.900 24.483 1.00 51.03 111 GLU A O 1
ATOM 896 N N . THR A 1 112 ? 3.114 -22.549 22.925 1.00 47.59 112 THR A N 1
ATOM 897 C CA . THR A 1 112 ? 3.605 -21.529 23.857 1.00 47.59 112 THR A CA 1
ATOM 898 C C . THR A 1 112 ? 2.666 -20.324 23.781 1.00 47.59 112 THR A C 1
ATOM 900 O O . THR A 1 112 ? 2.592 -19.704 22.719 1.00 47.59 112 THR A O 1
ATOM 903 N N . PRO A 1 113 ? 1.937 -19.962 24.855 1.00 52.69 113 PRO A N 1
ATOM 904 C CA . PRO A 1 113 ? 1.109 -18.766 24.856 1.00 52.69 113 PRO A CA 1
ATOM 905 C C . PRO A 1 113 ? 2.009 -17.559 24.590 1.00 52.69 113 PRO A C 1
ATOM 907 O O . PRO A 1 113 ? 2.786 -17.137 25.447 1.00 52.69 113 PRO A O 1
ATOM 910 N N . LYS A 1 114 ? 1.948 -17.013 23.375 1.00 51.12 114 LYS A N 1
ATOM 911 C CA . LYS A 1 114 ? 2.559 -15.723 23.074 1.00 51.12 114 LYS A CA 1
ATOM 912 C C . LYS A 1 114 ? 1.705 -14.663 23.742 1.00 51.12 114 LYS A C 1
ATOM 914 O O . LYS A 1 114 ? 0.723 -14.209 23.167 1.00 51.12 114 LYS A O 1
ATOM 919 N N . MET A 1 115 ? 2.063 -14.303 24.966 1.00 53.69 115 MET A N 1
ATOM 920 C CA . MET A 1 115 ? 1.636 -13.024 25.508 1.00 53.69 115 MET A CA 1
ATOM 921 C C . MET A 1 115 ? 2.334 -11.949 24.679 1.00 53.69 115 MET A C 1
ATOM 923 O O . MET A 1 115 ? 3.552 -11.789 24.766 1.00 53.69 115 MET A O 1
ATOM 927 N N . ASP A 1 116 ? 1.579 -11.262 23.823 1.00 52.25 116 ASP A N 1
ATOM 928 C CA . ASP A 1 116 ? 2.058 -10.017 23.233 1.00 52.25 116 ASP A CA 1
ATOM 929 C C . ASP A 1 116 ? 2.372 -9.061 24.388 1.00 52.25 116 ASP A C 1
ATOM 931 O O . ASP A 1 116 ? 1.530 -8.848 25.267 1.00 52.25 116 ASP A O 1
ATOM 935 N N . ALA A 1 117 ? 3.605 -8.550 24.415 1.00 56.91 117 ALA A N 1
ATOM 936 C CA . ALA A 1 117 ? 4.108 -7.644 25.440 1.00 56.91 117 ALA A CA 1
ATOM 937 C C . ALA A 1 117 ? 3.500 -6.241 25.265 1.00 56.91 117 ALA A C 1
ATOM 939 O O . ALA A 1 117 ? 4.203 -5.275 24.971 1.00 56.91 117 ALA A O 1
ATOM 940 N N . ASP A 1 118 ? 2.182 -6.128 25.416 1.00 67.31 118 ASP A N 1
ATOM 941 C CA . ASP A 1 118 ? 1.517 -4.837 25.512 1.00 67.31 118 ASP A CA 1
ATOM 942 C C . ASP A 1 118 ? 1.705 -4.268 26.914 1.00 67.31 118 ASP A C 1
ATOM 944 O O . ASP A 1 118 ? 1.586 -4.954 27.928 1.00 67.31 118 ASP A O 1
ATOM 948 N N . SER A 1 119 ? 1.939 -2.960 26.977 1.00 81.50 119 SER A N 1
ATOM 949 C CA . SER A 1 119 ? 2.007 -2.239 28.250 1.00 81.50 119 SER A CA 1
ATOM 950 C C . SER A 1 119 ? 0.640 -2.068 28.922 1.00 81.50 119 SER A C 1
ATOM 952 O O . SER A 1 119 ? 0.578 -1.505 30.014 1.00 81.50 119 SER A O 1
ATOM 954 N N . LEU A 1 120 ? -0.463 -2.424 28.254 1.00 90.25 120 LEU A N 1
ATOM 955 C CA . LEU A 1 120 ? -1.809 -2.390 28.821 1.00 90.25 120 LEU A CA 1
ATOM 956 C C . LEU A 1 120 ? -2.356 -3.813 28.906 1.00 90.25 120 LEU A C 1
ATOM 958 O O . LEU A 1 120 ? -2.497 -4.492 27.888 1.00 90.25 120 LEU A O 1
ATOM 962 N N . LEU A 1 121 ? -2.645 -4.228 30.135 1.00 94.25 121 LEU A N 1
ATOM 963 C CA . LEU A 1 121 ? -3.203 -5.528 30.462 1.00 94.25 121 LEU A CA 1
ATOM 964 C C . LEU A 1 121 ? -4.523 -5.309 31.199 1.00 94.25 121 LEU A C 1
ATOM 966 O O . LEU A 1 121 ? -4.586 -4.475 32.102 1.00 94.25 121 LEU A O 1
ATOM 970 N N . PHE A 1 122 ? -5.531 -6.092 30.840 1.00 95.06 122 PHE A N 1
ATOM 971 C CA . PHE A 1 122 ? -6.794 -6.203 31.558 1.00 95.06 122 PHE A CA 1
ATOM 972 C C . PHE A 1 122 ? -6.918 -7.641 32.051 1.00 95.06 122 PHE A C 1
ATOM 974 O O . PHE A 1 122 ? -6.699 -8.574 31.278 1.00 95.06 122 PHE A O 1
ATOM 981 N N . ASP A 1 123 ? -7.118 -7.825 33.357 1.00 94.69 123 ASP A N 1
ATOM 982 C CA . ASP A 1 123 ? -7.109 -9.141 34.015 1.00 94.69 123 ASP A CA 1
ATOM 983 C C . ASP A 1 123 ? -5.882 -10.011 33.671 1.00 94.69 123 ASP A C 1
ATOM 985 O O . ASP A 1 123 ? -5.957 -11.226 33.492 1.00 94.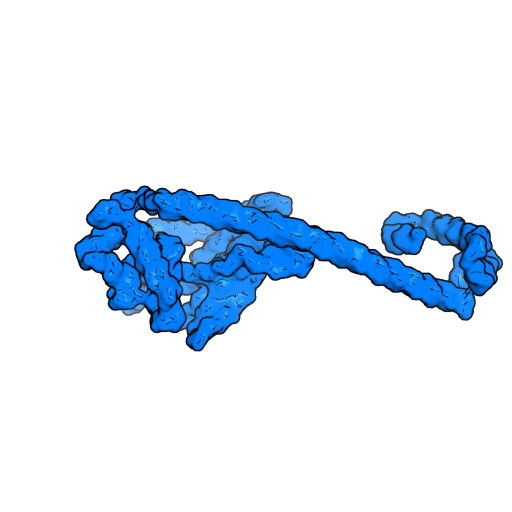69 123 ASP A O 1
ATOM 989 N N . GLY A 1 124 ? -4.715 -9.370 33.535 1.00 93.25 124 GLY A N 1
ATOM 990 C CA . GLY A 1 124 ? -3.460 -10.039 33.177 1.00 93.25 124 GLY A CA 1
ATOM 991 C C . GLY A 1 124 ? -3.351 -10.467 31.707 1.00 93.25 124 GLY A C 1
ATOM 992 O O . GLY A 1 124 ? -2.367 -11.107 31.339 1.00 93.25 124 GLY A O 1
ATOM 993 N N . VAL A 1 125 ? -4.311 -10.107 30.851 1.00 92.88 125 VAL A N 1
ATOM 994 C CA . VAL A 1 125 ? -4.308 -10.388 29.408 1.00 92.88 125 VAL A CA 1
ATOM 995 C C . VAL A 1 125 ? -4.064 -9.098 28.624 1.00 92.88 125 VAL A C 1
ATOM 997 O O . VAL A 1 125 ? -4.656 -8.061 28.914 1.00 92.88 125 VAL A O 1
ATOM 1000 N N . SER A 1 126 ? -3.185 -9.139 27.618 1.00 94.19 126 SER A N 1
ATOM 1001 C CA . SER A 1 126 ? -2.943 -7.972 26.765 1.00 94.19 126 SER A CA 1
ATOM 1002 C C . SER A 1 126 ? -4.120 -7.660 25.855 1.00 94.19 126 SER A C 1
ATOM 1004 O O . SER A 1 126 ? -4.782 -8.567 25.349 1.00 94.19 126 SER A O 1
ATOM 1006 N N . VAL A 1 127 ? -4.325 -6.369 25.579 1.00 94.25 127 VAL A N 1
ATOM 1007 C CA . VAL A 1 127 ? -5.337 -5.889 24.623 1.00 94.25 127 VAL A CA 1
ATOM 1008 C C . VAL A 1 127 ? -5.207 -6.607 23.281 1.00 94.25 127 VAL A C 1
ATOM 1010 O O . VAL A 1 127 ? -6.206 -7.110 22.764 1.00 94.25 127 VAL A O 1
ATOM 1013 N N . GLY A 1 128 ? -3.982 -6.719 22.748 1.00 93.44 128 GLY A N 1
ATOM 1014 C CA . GLY A 1 128 ? -3.700 -7.439 21.508 1.00 93.44 128 GLY A CA 1
ATOM 1015 C C . GLY A 1 128 ? -4.139 -8.906 21.555 1.00 93.44 128 GLY A C 1
ATOM 1016 O O . GLY A 1 128 ? -4.743 -9.409 20.605 1.00 93.44 128 GLY A O 1
ATOM 1017 N N . THR A 1 129 ? -3.924 -9.579 22.688 1.00 93.31 129 THR A N 1
ATOM 1018 C CA . THR A 1 129 ? -4.359 -10.970 22.887 1.00 93.31 129 THR A CA 1
ATOM 1019 C C . THR A 1 129 ? -5.882 -11.078 22.947 1.00 93.31 129 THR A C 1
ATOM 1021 O O . THR A 1 129 ? -6.454 -11.970 22.315 1.00 93.31 129 THR A O 1
ATOM 1024 N N . THR A 1 130 ? -6.554 -10.165 23.653 1.00 95.81 130 THR A N 1
ATOM 1025 C CA . THR A 1 130 ? -8.021 -10.122 23.745 1.00 95.81 130 THR A CA 1
ATOM 1026 C C . THR A 1 130 ? -8.657 -9.942 22.368 1.00 95.81 130 THR A C 1
ATOM 1028 O O . THR A 1 130 ? -9.459 -10.782 21.952 1.00 95.81 130 THR A O 1
ATOM 1031 N N . ILE A 1 131 ? -8.251 -8.920 21.601 1.00 96.06 131 ILE A N 1
ATOM 1032 C CA . ILE A 1 131 ? -8.833 -8.684 20.269 1.00 96.06 131 ILE A CA 1
ATOM 1033 C C . ILE A 1 131 ? -8.554 -9.844 19.315 1.00 96.06 131 ILE A C 1
ATOM 1035 O O . ILE A 1 131 ? -9.426 -10.197 18.523 1.00 96.06 131 ILE A O 1
ATOM 1039 N N . LYS A 1 132 ? -7.385 -10.484 19.411 1.00 94.69 132 LYS A N 1
ATOM 1040 C CA . LYS A 1 132 ? -7.024 -11.604 18.542 1.00 94.69 132 LYS A CA 1
ATOM 1041 C C . LYS A 1 132 ? -7.861 -12.847 18.819 1.00 94.69 132 LYS A C 1
ATOM 1043 O O . LYS A 1 132 ? -8.377 -13.433 17.871 1.00 94.69 132 LYS A O 1
ATOM 1048 N N . ARG A 1 133 ? -8.088 -13.187 20.095 1.00 95.69 133 ARG A N 1
ATOM 1049 C CA . ARG A 1 133 ? -9.003 -14.275 20.494 1.00 95.69 133 ARG A CA 1
ATOM 1050 C C . ARG A 1 133 ? -10.414 -14.048 19.950 1.00 95.69 133 ARG A C 1
ATOM 1052 O O . ARG A 1 133 ? -11.022 -14.969 19.410 1.00 95.69 133 ARG A O 1
ATOM 1059 N N . HIS A 1 134 ? -10.920 -12.816 20.030 1.00 96.00 134 HIS A N 1
ATOM 1060 C CA . HIS A 1 134 ? -12.216 -12.475 19.439 1.00 96.00 134 HIS A CA 1
ATOM 1061 C C . HIS A 1 134 ? -12.209 -12.558 17.908 1.00 96.00 134 HIS A C 1
ATOM 1063 O O . HIS A 1 134 ? -13.165 -13.065 17.326 1.00 96.00 134 HIS A O 1
ATOM 1069 N N . GLY A 1 135 ? -11.134 -12.116 17.251 1.00 94.44 135 GLY A N 1
ATOM 1070 C CA . GLY A 1 135 ? -10.960 -12.256 15.803 1.00 94.44 135 GLY A CA 1
ATOM 1071 C C . GLY A 1 135 ? -10.992 -13.712 15.345 1.00 94.44 135 GLY A C 1
ATOM 1072 O O . GLY A 1 135 ? -11.694 -14.036 14.391 1.00 94.44 135 GLY A O 1
ATOM 1073 N N . GLU A 1 136 ? -10.291 -14.597 16.054 1.00 93.06 136 GLU A N 1
ATOM 1074 C CA . GLU A 1 136 ? -10.278 -16.041 15.790 1.00 93.06 136 GLU A CA 1
ATOM 1075 C C . GLU A 1 136 ? -11.665 -16.672 15.985 1.00 93.06 136 GLU A C 1
ATOM 1077 O O . GLU A 1 136 ? -12.117 -17.438 15.133 1.00 93.06 136 GLU A O 1
ATOM 1082 N N . ALA A 1 137 ? -12.386 -16.298 17.048 1.00 94.12 137 ALA A N 1
ATOM 1083 C CA . ALA A 1 137 ? -13.755 -16.762 17.277 1.00 94.12 137 ALA A CA 1
ATOM 1084 C C . ALA A 1 137 ? -14.725 -16.305 16.170 1.00 94.12 137 ALA A C 1
ATOM 1086 O O . ALA A 1 137 ? -15.578 -17.072 15.724 1.00 94.12 137 ALA A O 1
ATOM 1087 N N . LEU A 1 138 ? -14.582 -15.063 15.697 1.00 93.00 138 LEU A N 1
ATOM 1088 C CA . LEU A 1 138 ? -15.388 -14.514 14.604 1.00 93.00 138 LEU A CA 1
ATOM 1089 C C . LEU A 1 138 ? -15.045 -15.150 13.251 1.00 93.00 138 LEU A C 1
ATOM 1091 O O . LEU A 1 138 ? -15.945 -15.366 12.441 1.00 93.00 138 LEU A O 1
ATOM 1095 N N . ALA A 1 139 ? -13.777 -15.494 13.013 1.00 90.00 139 ALA A N 1
ATOM 1096 C CA . ALA A 1 139 ? -13.332 -16.123 11.771 1.00 90.00 139 ALA A CA 1
ATOM 1097 C C . ALA A 1 139 ? -14.050 -17.455 11.496 1.00 90.00 139 ALA A C 1
ATOM 1099 O O . ALA A 1 139 ? -14.389 -17.739 10.349 1.00 90.00 139 ALA A O 1
ATOM 1100 N N . GLY A 1 140 ? -14.352 -18.236 12.541 1.00 87.81 140 GLY A N 1
ATOM 1101 C CA . GLY A 1 140 ? -15.073 -19.509 12.414 1.00 87.81 140 GLY A CA 1
ATOM 1102 C C . GLY A 1 140 ? -16.506 -19.382 11.883 1.00 87.81 140 GLY A C 1
ATOM 1103 O O . GLY A 1 140 ? -17.048 -20.348 11.359 1.00 87.81 140 GLY A O 1
ATOM 1104 N N . ARG A 1 141 ? -17.104 -18.190 11.977 1.00 95.06 141 ARG A N 1
ATOM 1105 C CA . ARG A 1 141 ? -18.454 -17.883 11.481 1.00 95.06 141 ARG A CA 1
ATOM 1106 C C . ARG A 1 141 ? -18.478 -16.675 10.555 1.00 95.06 141 ARG A C 1
ATOM 1108 O O . ARG A 1 141 ? -19.483 -15.979 10.473 1.00 95.06 141 ARG A O 1
ATOM 1115 N N . TYR A 1 142 ? -17.362 -16.409 9.875 1.00 89.69 142 TYR A N 1
ATOM 1116 C CA . TYR A 1 142 ? -17.170 -15.175 9.116 1.00 89.69 142 TYR A CA 1
ATOM 1117 C C . TYR A 1 142 ? -18.296 -14.916 8.109 1.00 89.69 142 TYR A C 1
ATOM 1119 O O . TYR A 1 142 ? -18.764 -13.787 8.005 1.00 89.69 142 TYR A O 1
ATOM 1127 N N . GLU A 1 143 ? -18.779 -15.951 7.419 1.00 93.56 143 GLU A N 1
ATOM 1128 C CA . GLU A 1 143 ? -19.840 -15.815 6.413 1.00 93.56 143 GLU A CA 1
ATOM 1129 C C . GLU A 1 143 ? -21.193 -15.380 6.990 1.00 93.56 143 GLU A C 1
ATOM 1131 O O . GLU A 1 143 ? -21.944 -14.684 6.309 1.00 93.56 143 GLU A O 1
ATOM 1136 N N . GLU A 1 144 ? -21.464 -15.708 8.255 1.00 95.94 144 GLU A N 1
ATOM 1137 C CA . GLU A 1 144 ? -22.696 -15.360 8.977 1.00 95.94 144 GLU A CA 1
ATOM 1138 C C . GLU A 1 144 ? -22.673 -13.925 9.530 1.00 95.94 144 GLU A C 1
ATOM 1140 O O . GLU A 1 144 ? -23.703 -13.394 9.946 1.00 95.94 144 GLU A O 1
ATOM 1145 N N . LEU A 1 145 ? -21.498 -13.290 9.567 1.00 91.38 145 LEU A N 1
ATOM 1146 C CA . LEU A 1 145 ? -21.322 -11.959 10.138 1.00 91.38 145 LEU A CA 1
ATOM 1147 C C . LEU A 1 145 ? -21.877 -10.869 9.217 1.00 91.38 145 LEU A C 1
ATOM 1149 O O . LEU A 1 145 ? -21.721 -10.906 7.993 1.00 91.38 145 LEU A O 1
ATOM 1153 N N . ASN A 1 146 ? -22.438 -9.822 9.823 1.00 94.06 146 ASN A N 1
ATOM 1154 C CA . ASN A 1 146 ? -22.776 -8.607 9.088 1.00 94.06 146 ASN A CA 1
ATOM 1155 C C . ASN A 1 146 ? -21.499 -7.849 8.652 1.00 94.06 146 ASN A C 1
ATOM 1157 O O . ASN A 1 146 ? -20.395 -8.117 9.129 1.00 94.06 146 ASN A O 1
ATOM 1161 N N . ASN A 1 147 ? -21.631 -6.862 7.762 1.00 88.56 147 ASN A N 1
ATOM 1162 C CA . ASN A 1 147 ? -20.474 -6.139 7.215 1.00 88.56 147 ASN A CA 1
ATOM 1163 C C . ASN A 1 147 ? -19.615 -5.431 8.278 1.00 88.56 147 ASN A C 1
ATOM 1165 O O . ASN A 1 147 ? -18.390 -5.411 8.153 1.00 88.56 147 ASN A O 1
ATOM 1169 N N . LYS A 1 148 ? -20.225 -4.885 9.338 1.00 90.56 148 LYS A N 1
ATOM 1170 C CA . LYS A 1 148 ? -19.483 -4.241 10.434 1.00 90.56 148 LYS A CA 1
ATOM 1171 C C . LYS A 1 148 ? -18.695 -5.264 11.245 1.00 90.56 148 LYS A C 1
ATOM 1173 O O . LYS A 1 148 ? -17.521 -5.063 11.531 1.00 90.56 148 LYS A O 1
ATOM 1178 N N . GLN A 1 149 ? -19.307 -6.405 11.534 1.00 91.62 149 GLN A N 1
ATOM 1179 C CA . GLN A 1 149 ? -18.670 -7.505 12.250 1.00 91.62 149 GLN A CA 1
ATOM 1180 C C . GLN A 1 149 ? -17.544 -8.149 11.431 1.00 91.62 149 GLN A C 1
ATOM 1182 O O . GLN A 1 149 ? -16.491 -8.455 11.987 1.00 91.62 149 GLN A O 1
ATOM 1187 N N . LYS A 1 150 ? -17.717 -8.296 10.108 1.00 91.56 150 LYS A N 1
ATOM 1188 C CA . LYS A 1 150 ? -16.654 -8.726 9.181 1.00 91.56 150 LYS A CA 1
ATOM 1189 C C . LYS A 1 150 ? -15.466 -7.763 9.201 1.00 91.56 150 LYS A C 1
ATOM 1191 O O . LYS A 1 150 ? -14.319 -8.212 9.203 1.00 91.56 150 LYS A O 1
ATOM 1196 N N . HIS A 1 151 ? -15.730 -6.455 9.248 1.00 90.06 151 HIS A N 1
ATOM 1197 C CA . HIS A 1 151 ? -14.694 -5.432 9.383 1.00 90.06 151 HIS A CA 1
ATOM 1198 C C . HIS A 1 151 ? -13.957 -5.540 10.728 1.00 90.06 151 HIS A C 1
ATOM 1200 O O . HIS A 1 151 ? -12.733 -5.662 10.735 1.00 90.06 151 HIS A O 1
ATOM 1206 N N . ALA A 1 152 ? -14.687 -5.604 11.847 1.00 92.31 152 ALA A N 1
ATOM 1207 C CA . ALA A 1 152 ? -14.112 -5.772 13.183 1.00 92.31 152 ALA A CA 1
ATOM 1208 C C . ALA A 1 152 ? -13.275 -7.059 13.304 1.00 92.31 152 ALA A C 1
ATOM 1210 O O . ALA A 1 152 ? -12.173 -7.029 13.847 1.00 92.31 152 ALA A O 1
ATOM 1211 N N . ALA A 1 153 ? -13.749 -8.176 12.738 1.00 92.31 153 ALA A N 1
ATOM 1212 C CA . ALA A 1 153 ? -12.996 -9.429 12.674 1.00 92.31 153 ALA A CA 1
ATOM 1213 C C . ALA A 1 153 ? -11.681 -9.261 11.895 1.00 92.31 153 ALA A C 1
ATOM 1215 O O . ALA A 1 153 ? -10.631 -9.718 12.345 1.00 92.31 153 ALA A O 1
ATOM 1216 N N . GLY A 1 154 ? -11.721 -8.556 10.759 1.00 86.44 154 GLY A N 1
ATOM 1217 C CA . GLY A 1 154 ? -10.531 -8.219 9.981 1.00 86.44 154 GLY A CA 1
ATOM 1218 C C . GLY A 1 154 ? -9.517 -7.398 10.780 1.00 86.44 154 GLY A C 1
ATOM 1219 O O . GLY A 1 154 ? -8.334 -7.737 10.782 1.00 86.44 154 GLY A O 1
ATOM 1220 N N . LEU A 1 155 ? -9.963 -6.366 11.501 1.00 89.94 155 LEU A N 1
ATOM 1221 C CA . LEU A 1 155 ? -9.097 -5.559 12.370 1.00 89.94 155 LEU A CA 1
ATOM 1222 C C . LEU A 1 155 ? -8.459 -6.411 13.478 1.00 89.94 155 LEU A C 1
ATOM 1224 O O . LEU A 1 155 ? -7.239 -6.404 13.638 1.00 89.94 155 LEU A O 1
ATOM 1228 N N . CYS A 1 156 ? -9.265 -7.216 14.173 1.00 92.75 156 CYS A N 1
ATOM 1229 C CA . CYS A 1 156 ? -8.821 -8.128 15.227 1.00 92.75 156 CYS A CA 1
ATOM 1230 C C . CYS A 1 156 ? -7.731 -9.106 14.769 1.00 92.75 156 CYS A C 1
ATOM 1232 O O . CYS A 1 156 ? -6.716 -9.262 15.445 1.00 92.75 156 CYS A O 1
ATOM 1234 N N . LEU A 1 157 ? -7.924 -9.759 13.618 1.00 87.12 157 LEU A N 1
ATOM 1235 C CA . LEU A 1 157 ? -6.969 -10.734 13.076 1.00 87.12 157 LEU A CA 1
ATOM 1236 C C . LEU A 1 157 ? -5.630 -10.096 12.677 1.00 87.12 157 LEU A C 1
ATOM 1238 O O . LEU A 1 157 ? -4.608 -10.780 12.658 1.00 87.12 157 LEU A O 1
ATOM 1242 N N . ASN A 1 158 ? -5.634 -8.792 12.393 1.00 86.38 158 ASN A N 1
ATOM 1243 C CA . ASN A 1 158 ? -4.439 -8.002 12.103 1.00 86.38 158 ASN A CA 1
ATOM 1244 C C . ASN A 1 158 ? -3.877 -7.285 13.342 1.00 86.38 158 ASN A C 1
ATOM 1246 O O . ASN A 1 158 ? -2.973 -6.464 13.202 1.00 86.38 158 ASN A O 1
ATOM 1250 N N . SER A 1 159 ? -4.391 -7.581 14.543 1.00 89.19 159 SER A N 1
ATOM 1251 C CA . SER A 1 159 ? -3.992 -6.927 15.796 1.00 89.19 159 SER A CA 1
ATOM 1252 C C . SER A 1 159 ? -4.154 -5.397 15.761 1.00 89.19 159 SER A C 1
ATOM 1254 O O . SER A 1 159 ? -3.370 -4.667 16.363 1.00 89.19 159 SER A O 1
ATOM 1256 N N . ILE A 1 160 ? -5.171 -4.901 15.051 1.00 90.31 160 ILE A N 1
ATOM 1257 C CA . ILE A 1 160 ? -5.518 -3.478 14.978 1.00 90.31 160 ILE A CA 1
ATOM 1258 C C . ILE A 1 160 ? -6.716 -3.228 15.894 1.00 90.31 160 ILE A C 1
ATOM 1260 O O . ILE A 1 160 ? -7.720 -3.934 15.794 1.00 90.31 160 ILE A O 1
ATOM 1264 N N . ILE A 1 161 ? -6.621 -2.215 16.759 1.00 93.06 161 ILE A N 1
ATOM 1265 C CA . ILE A 1 161 ? -7.735 -1.719 17.574 1.00 93.06 161 ILE A CA 1
ATOM 1266 C C . ILE A 1 161 ? -8.216 -0.362 17.044 1.00 93.06 161 ILE A C 1
ATOM 1268 O O . ILE A 1 161 ? -7.461 0.610 17.014 1.00 93.06 161 ILE A O 1
ATOM 1272 N N . ASP A 1 162 ? -9.471 -0.296 16.610 1.00 92.88 162 ASP A N 1
ATOM 1273 C CA . ASP A 1 162 ? -10.127 0.934 16.181 1.00 92.88 162 ASP A CA 1
ATOM 1274 C C . ASP A 1 162 ? -10.883 1.570 17.352 1.00 92.88 162 ASP A C 1
ATOM 1276 O O . ASP A 1 162 ? -12.011 1.208 17.678 1.00 92.88 162 ASP A O 1
ATOM 1280 N N . LEU A 1 163 ? -10.240 2.552 17.983 1.00 92.62 163 LEU A N 1
ATOM 1281 C CA . LEU A 1 163 ? -10.803 3.322 19.095 1.00 92.62 163 LEU A CA 1
ATOM 1282 C C . LEU A 1 163 ? -11.775 4.429 18.643 1.00 92.62 163 LEU A C 1
ATOM 1284 O O . LEU A 1 163 ? -12.220 5.221 19.477 1.00 92.62 163 LEU A O 1
ATOM 1288 N N . SER A 1 164 ? -12.050 4.545 17.337 1.00 87.56 164 SER A N 1
ATOM 1289 C CA . SER A 1 164 ? -12.956 5.555 16.779 1.00 87.56 164 SER A CA 1
ATOM 1290 C C . SER A 1 164 ? -14.384 5.050 16.551 1.00 87.56 164 SER A C 1
ATOM 1292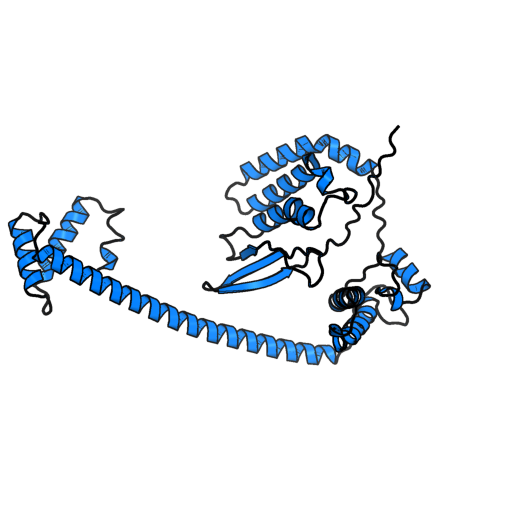 O O . SER A 1 164 ? -15.304 5.869 16.487 1.00 87.56 164 SER A O 1
ATOM 1294 N N . ASP A 1 165 ? -14.588 3.732 16.474 1.00 88.25 165 ASP A N 1
ATOM 1295 C CA . ASP A 1 165 ? -15.904 3.123 16.272 1.00 88.25 165 ASP A CA 1
ATOM 1296 C C . ASP A 1 165 ? -16.600 2.811 17.609 1.00 88.25 165 ASP A C 1
ATOM 1298 O O . ASP A 1 165 ? -16.310 1.826 18.290 1.00 88.25 165 ASP A O 1
ATOM 1302 N N . GLU A 1 166 ? -17.579 3.644 17.963 1.00 90.69 166 GLU A N 1
ATOM 1303 C CA . GLU A 1 166 ? -18.401 3.494 19.171 1.00 90.69 166 GLU A CA 1
ATOM 1304 C C . GLU A 1 166 ? -19.633 2.598 18.983 1.00 90.69 166 GLU A C 1
ATOM 1306 O O . GLU A 1 166 ? -20.470 2.508 19.885 1.00 90.69 166 GLU A O 1
ATOM 1311 N N . SER A 1 167 ? -19.802 1.983 17.811 1.00 90.12 167 SER A N 1
ATOM 1312 C CA . SER A 1 167 ? -20.995 1.194 17.519 1.00 90.12 167 SER A CA 1
ATOM 1313 C C . SER A 1 167 ? -21.038 -0.128 18.293 1.00 90.12 167 SER A C 1
ATOM 1315 O O . SER A 1 167 ? -20.017 -0.693 18.671 1.00 90.12 167 SER A O 1
ATOM 1317 N N . ALA A 1 168 ? -22.243 -0.666 18.500 1.00 88.31 168 ALA A N 1
ATOM 1318 C CA . ALA A 1 168 ? -22.442 -1.925 19.229 1.00 88.31 168 ALA A CA 1
ATOM 1319 C C . ALA A 1 168 ? -21.811 -3.156 18.539 1.00 88.31 168 ALA A C 1
ATOM 1321 O O . ALA A 1 168 ? -21.569 -4.175 19.185 1.00 88.31 168 ALA A O 1
ATOM 1322 N N . ASP A 1 169 ? -21.541 -3.065 17.234 1.00 89.81 169 ASP A N 1
ATOM 1323 C CA . ASP A 1 169 ? -20.881 -4.114 16.448 1.00 89.81 169 ASP A CA 1
ATOM 1324 C C . ASP A 1 169 ? -19.348 -3.970 16.413 1.00 89.81 169 ASP A C 1
ATOM 1326 O O . ASP A 1 169 ? -18.675 -4.814 15.813 1.00 89.81 169 ASP A O 1
ATOM 1330 N N . SER A 1 170 ? -18.792 -2.921 17.029 1.00 92.62 170 SER A N 1
ATOM 1331 C CA . SER A 1 170 ? -17.361 -2.624 16.992 1.00 92.62 170 SER A CA 1
ATOM 1332 C C . SER A 1 170 ? -16.553 -3.485 17.968 1.00 92.62 170 SER A C 1
ATOM 1334 O O . SER A 1 170 ? -17.081 -4.324 18.704 1.00 92.62 170 SER A O 1
ATOM 1336 N N . GLN A 1 171 ? -15.237 -3.262 17.994 1.00 95.62 171 GLN A N 1
ATOM 1337 C CA . GLN A 1 171 ? -14.333 -3.909 18.945 1.00 95.62 171 GLN A CA 1
ATOM 1338 C C . GLN A 1 171 ? -14.560 -3.445 20.395 1.00 95.62 171 GLN A C 1
ATOM 1340 O O . GLN A 1 171 ? -14.086 -4.113 21.312 1.00 95.62 171 GLN A O 1
ATOM 1345 N N . ARG A 1 172 ? -15.324 -2.362 20.621 1.00 95.94 172 ARG A N 1
ATOM 1346 C CA . ARG A 1 172 ? -15.668 -1.860 21.962 1.00 95.94 172 ARG A CA 1
ATOM 1347 C C . ARG A 1 172 ? -16.327 -2.924 22.825 1.00 95.94 172 ARG A C 1
ATOM 1349 O O . ARG A 1 172 ? -15.998 -3.041 23.994 1.00 95.94 172 ARG A O 1
ATOM 1356 N N . ARG A 1 173 ? -17.203 -3.744 22.238 1.00 95.56 173 ARG A N 1
ATOM 1357 C CA . ARG A 1 173 ? -17.951 -4.790 22.957 1.00 95.56 173 ARG A CA 1
ATOM 1358 C C . ARG A 1 173 ? -17.075 -5.886 23.578 1.00 95.56 173 ARG A C 1
ATOM 1360 O O . ARG A 1 173 ? -17.598 -6.732 24.293 1.00 95.56 173 ARG A O 1
ATOM 1367 N N . PHE A 1 174 ? -15.785 -5.934 23.240 1.00 95.75 174 PHE A N 1
ATOM 1368 C CA . PHE A 1 174 ? -14.831 -6.887 23.814 1.00 95.75 174 PHE A CA 1
ATOM 1369 C C . PHE A 1 174 ? -14.273 -6.430 25.163 1.00 95.75 174 PHE A C 1
ATOM 1371 O O . PHE A 1 174 ? -13.536 -7.184 25.789 1.00 95.75 174 PHE A O 1
ATOM 1378 N N . PHE A 1 175 ? -14.600 -5.208 25.582 1.00 96.69 175 PHE A N 1
ATOM 1379 C CA . PHE A 1 175 ? -14.046 -4.550 26.754 1.00 96.69 175 PHE A CA 1
ATOM 1380 C C . PHE A 1 175 ? -15.163 -3.899 27.570 1.00 96.69 175 PHE A C 1
ATOM 1382 O O . PHE A 1 175 ? -16.227 -3.573 27.034 1.00 96.69 175 PHE A O 1
ATOM 1389 N N . SER A 1 176 ? -14.919 -3.690 28.862 1.00 96.88 176 SER A N 1
ATOM 1390 C CA . SER A 1 176 ? -15.786 -2.848 29.689 1.00 96.88 176 SER A CA 1
ATOM 1391 C C . SER A 1 176 ? -15.703 -1.381 29.247 1.00 96.88 176 SER A C 1
ATOM 1393 O O . SER A 1 176 ? -14.771 -0.962 28.551 1.00 96.88 176 SER A O 1
ATOM 1395 N N . ASP A 1 177 ? -16.670 -0.566 29.669 1.00 96.12 177 ASP A N 1
ATOM 1396 C CA . ASP A 1 177 ? -16.646 0.869 29.376 1.00 96.12 177 ASP A CA 1
ATOM 1397 C C . ASP A 1 177 ? -15.427 1.561 30.010 1.00 96.12 177 ASP A C 1
ATOM 1399 O O . ASP A 1 177 ? -14.815 2.437 29.392 1.00 96.12 177 ASP A O 1
ATOM 1403 N N . GLU A 1 178 ? -15.021 1.130 31.205 1.00 97.31 178 GLU A N 1
ATOM 1404 C CA . GLU A 1 178 ? -13.827 1.609 31.903 1.00 97.31 178 GLU A CA 1
ATOM 1405 C C . GLU A 1 178 ? -12.540 1.226 31.162 1.00 97.31 178 GLU A C 1
ATOM 1407 O O . GLU A 1 178 ? -11.656 2.067 30.970 1.00 97.31 178 GLU A O 1
ATOM 1412 N N . GLU A 1 179 ? -12.437 -0.022 30.703 1.00 96.62 179 GLU A N 1
ATOM 1413 C CA . GLU A 1 179 ? -11.300 -0.512 29.918 1.00 96.62 179 GLU A CA 1
ATOM 1414 C C . GLU A 1 179 ? -11.183 0.234 28.584 1.00 96.62 179 GLU A C 1
ATOM 1416 O O . GLU A 1 179 ? -10.095 0.681 28.200 1.00 96.62 179 GLU A O 1
ATOM 1421 N N . TRP A 1 180 ? -12.311 0.438 27.896 1.00 95.81 180 TRP A N 1
ATOM 1422 C CA . TRP A 1 180 ? -12.367 1.191 26.644 1.00 95.81 180 TRP A CA 1
ATOM 1423 C C . TRP A 1 180 ? -11.943 2.648 26.840 1.00 95.81 180 TRP A C 1
ATOM 1425 O O . TRP A 1 180 ? -11.126 3.174 26.075 1.00 95.81 180 TRP A O 1
ATOM 1435 N N . ALA A 1 181 ? -12.434 3.297 27.898 1.00 94.12 181 ALA A N 1
ATOM 1436 C CA . ALA A 1 181 ? -12.036 4.653 28.260 1.00 94.12 181 ALA A CA 1
ATOM 1437 C C . ALA A 1 181 ? -10.534 4.746 28.576 1.00 94.12 181 ALA A C 1
ATOM 1439 O O . ALA A 1 181 ? -9.867 5.695 28.151 1.00 94.12 181 ALA A O 1
ATOM 1440 N N . MET A 1 182 ? -9.972 3.745 29.258 1.00 94.19 182 MET A N 1
ATOM 1441 C CA . MET A 1 182 ? -8.541 3.680 29.556 1.00 94.19 182 MET A CA 1
ATOM 1442 C C . MET A 1 182 ? -7.699 3.513 28.288 1.00 94.19 182 MET A C 1
ATOM 1444 O O . MET A 1 182 ? -6.703 4.221 28.111 1.00 94.19 182 MET A O 1
ATOM 1448 N N . MET A 1 183 ? -8.115 2.635 27.369 1.00 93.94 183 MET A N 1
ATOM 1449 C CA . MET A 1 183 ? -7.464 2.473 26.067 1.00 93.94 183 MET A CA 1
ATOM 1450 C C . MET A 1 183 ? -7.493 3.759 25.258 1.00 93.94 183 MET A C 1
ATOM 1452 O O . MET A 1 183 ? -6.459 4.160 24.725 1.00 93.94 183 MET A O 1
ATOM 1456 N N . LYS A 1 184 ? -8.635 4.451 25.214 1.00 91.50 184 LYS A N 1
ATOM 1457 C CA . LYS A 1 184 ? -8.717 5.778 24.605 1.00 91.50 184 LYS A CA 1
ATOM 1458 C C . LYS A 1 184 ? -7.749 6.747 25.261 1.00 91.50 184 LYS A C 1
ATOM 1460 O O . LYS A 1 184 ? -6.924 7.327 24.572 1.00 91.50 184 LYS A O 1
ATOM 1465 N N . SER A 1 185 ? -7.754 6.872 26.584 1.00 88.25 185 SER A N 1
ATOM 1466 C CA . SER A 1 185 ? -6.832 7.791 27.260 1.00 88.25 185 SER A CA 1
ATOM 1467 C C . SER A 1 185 ? -5.358 7.475 26.985 1.00 88.25 185 SER A C 1
ATOM 1469 O O . SER A 1 185 ? -4.536 8.390 26.965 1.00 88.25 185 SER A O 1
ATOM 1471 N N . LYS A 1 186 ? -5.006 6.197 26.804 1.00 87.31 186 LYS A N 1
ATOM 1472 C CA . LYS A 1 186 ? -3.623 5.757 26.603 1.00 87.31 186 LYS A CA 1
ATOM 1473 C C . LYS A 1 186 ? -3.165 5.855 25.149 1.00 87.31 186 LYS A C 1
ATOM 1475 O O . LYS A 1 186 ? -2.046 6.292 24.891 1.00 87.31 186 LYS A O 1
ATOM 1480 N N . TYR A 1 187 ? -4.006 5.422 24.215 1.00 83.50 187 TYR A N 1
ATOM 1481 C CA . TYR A 1 187 ? -3.649 5.230 22.808 1.00 83.50 187 TYR A CA 1
ATOM 1482 C C . TYR A 1 187 ? -4.307 6.224 21.864 1.00 83.50 187 TYR A C 1
ATOM 1484 O O . TYR A 1 187 ? -3.782 6.445 20.772 1.00 83.50 187 TYR A O 1
ATOM 1492 N N . GLN A 1 188 ? -5.426 6.842 22.253 1.00 73.00 188 GLN A N 1
ATOM 1493 C CA . GLN A 1 188 ? -6.000 7.942 21.493 1.00 73.00 188 GLN A CA 1
ATOM 1494 C C . GLN A 1 188 ? -5.073 9.137 21.672 1.00 73.00 188 GLN A C 1
ATOM 1496 O O . GLN A 1 188 ? -5.259 10.011 22.519 1.00 73.00 188 GLN A O 1
ATOM 1501 N N . PHE A 1 189 ? -4.035 9.170 20.841 1.00 60.88 189 PHE A N 1
ATOM 1502 C CA . PHE A 1 189 ? -3.270 10.370 20.615 1.00 60.88 189 PHE A CA 1
ATOM 1503 C C . PHE A 1 189 ? -4.271 11.417 20.146 1.00 60.88 189 PHE A C 1
ATOM 1505 O O . PHE A 1 189 ? -4.680 11.452 18.983 1.00 60.88 189 PHE A O 1
ATOM 1512 N N . SER A 1 190 ? -4.654 12.316 21.054 1.00 52.50 190 SER A N 1
ATOM 1513 C CA . SER A 1 190 ? -5.050 13.633 20.607 1.00 52.50 190 SER A CA 1
ATOM 1514 C C . SER A 1 190 ? -3.790 14.181 19.948 1.00 52.50 190 SER A C 1
ATOM 1516 O O . SER A 1 190 ? -2.850 14.637 20.602 1.00 52.50 190 SER A O 1
ATOM 1518 N N . ILE A 1 191 ? -3.714 14.077 18.621 1.00 48.50 191 ILE A N 1
ATOM 1519 C CA . ILE A 1 191 ? -2.923 15.032 17.868 1.00 48.50 191 ILE A CA 1
ATOM 1520 C C . ILE A 1 191 ? -3.563 16.342 18.288 1.00 48.50 191 ILE A C 1
ATOM 1522 O O . ILE A 1 191 ? -4.645 16.676 17.802 1.00 48.50 191 ILE A O 1
ATOM 1526 N N . LYS A 1 192 ? -2.982 17.019 19.288 1.00 48.47 192 LYS A N 1
ATOM 1527 C CA . LYS A 1 192 ? -3.384 18.368 19.657 1.00 48.47 192 LYS A CA 1
ATOM 1528 C C . LYS A 1 192 ? -3.273 19.112 18.345 1.00 48.47 192 LYS A C 1
ATOM 1530 O O . LYS A 1 192 ? -2.162 19.356 17.875 1.00 48.47 192 LYS A O 1
ATOM 1535 N N . ARG A 1 193 ? -4.419 19.340 17.692 1.00 48.72 193 ARG A N 1
ATOM 1536 C CA . ARG A 1 193 ? -4.534 19.968 16.378 1.00 48.72 193 ARG A CA 1
ATOM 1537 C C . ARG A 1 193 ? -4.173 21.419 16.590 1.00 48.72 193 ARG A C 1
ATOM 1539 O O . ARG A 1 193 ? -5.026 22.302 16.615 1.00 48.72 193 ARG A O 1
ATOM 1546 N N . ASN A 1 194 ? -2.894 21.662 16.823 1.00 47.03 194 ASN A N 1
ATOM 1547 C CA . ASN A 1 194 ? -2.369 22.977 17.016 1.00 47.03 194 ASN A CA 1
ATOM 1548 C C . ASN A 1 194 ? -2.295 23.567 15.614 1.00 47.03 194 ASN A C 1
ATOM 1550 O O . ASN A 1 194 ? -1.265 23.529 14.946 1.00 47.03 194 ASN A O 1
ATOM 1554 N N . LYS A 1 195 ? -3.447 24.055 15.132 1.00 53.22 195 LYS A N 1
ATOM 1555 C CA . LYS A 1 195 ? -3.600 24.710 13.827 1.00 53.22 195 LYS A CA 1
ATOM 1556 C C . LYS A 1 195 ? -2.548 25.815 13.647 1.00 53.22 195 LYS A C 1
ATOM 1558 O O . LYS A 1 195 ? -2.183 26.137 12.519 1.00 53.22 195 LYS A O 1
ATOM 1563 N N . GLN A 1 196 ? -2.021 26.359 14.750 1.00 54.66 196 GLN A N 1
ATOM 1564 C CA . GLN A 1 196 ? -0.948 27.346 14.743 1.00 54.66 196 GLN A CA 1
ATOM 1565 C C . GLN A 1 196 ? 0.428 26.779 14.362 1.00 54.66 196 GLN A C 1
ATOM 1567 O O . GLN A 1 196 ? 1.195 27.510 13.749 1.00 54.66 196 GLN A O 1
ATOM 1572 N N . VAL A 1 197 ? 0.736 25.501 14.619 1.00 55.53 197 VAL A N 1
ATOM 1573 C CA . VAL A 1 197 ? 2.042 24.895 14.272 1.00 55.53 197 VAL A CA 1
ATOM 1574 C C . VAL A 1 197 ? 2.216 24.774 12.758 1.00 55.53 197 VAL A C 1
ATOM 1576 O O . VAL A 1 197 ? 3.310 24.972 12.235 1.00 55.53 197 VAL A O 1
ATOM 1579 N N . PHE A 1 198 ? 1.128 24.535 12.025 1.00 56.50 198 PHE A N 1
ATOM 1580 C CA . PHE A 1 198 ? 1.184 24.395 10.569 1.00 56.50 198 PHE A CA 1
ATOM 1581 C C . PHE A 1 198 ? 1.152 25.736 9.820 1.00 56.50 198 PHE A C 1
ATOM 1583 O O . PHE A 1 198 ? 1.597 25.819 8.676 1.00 56.50 198 PHE A O 1
ATOM 1590 N N . LYS A 1 199 ? 0.692 26.826 10.450 1.00 63.59 199 LYS A N 1
ATOM 1591 C CA . LYS A 1 199 ? 0.575 28.147 9.800 1.00 63.59 199 LYS A CA 1
ATOM 1592 C C . LYS A 1 199 ? 1.934 28.697 9.304 1.00 63.59 199 LYS A C 1
ATOM 1594 O O . LYS A 1 199 ? 1.990 29.166 8.165 1.00 63.59 199 LYS A O 1
ATOM 1599 N N . PRO A 1 200 ? 3.043 28.607 10.072 1.00 64.69 200 PRO A N 1
ATOM 1600 C CA . PRO A 1 200 ? 4.385 28.949 9.593 1.00 64.69 200 PRO A CA 1
ATOM 1601 C C . PRO A 1 200 ? 4.904 28.004 8.501 1.00 64.69 200 PRO A C 1
ATOM 1603 O O . PRO A 1 200 ? 5.559 28.465 7.565 1.00 64.69 200 PRO A O 1
ATOM 1606 N N . LEU A 1 201 ? 4.587 26.705 8.590 1.00 61.91 201 LEU A N 1
ATOM 1607 C CA . LEU A 1 201 ? 4.971 25.696 7.594 1.00 61.91 201 LEU A CA 1
ATOM 1608 C C . LEU A 1 201 ? 4.357 26.012 6.222 1.00 61.91 201 LEU A C 1
ATOM 1610 O O . LEU A 1 201 ? 5.047 25.956 5.205 1.00 61.91 201 LEU A O 1
ATOM 1614 N N . PHE A 1 202 ? 3.102 26.473 6.188 1.00 68.06 202 PHE A N 1
ATOM 1615 C CA . PHE A 1 202 ? 2.443 26.861 4.939 1.00 68.06 202 PHE A CA 1
ATOM 1616 C C . PHE A 1 202 ? 2.997 28.142 4.312 1.00 68.06 202 PHE A C 1
ATOM 1618 O O . PHE A 1 202 ? 3.000 28.246 3.088 1.00 68.06 202 PHE A O 1
ATOM 1625 N N . LYS A 1 203 ? 3.519 29.097 5.097 1.00 75.06 203 LYS A N 1
ATOM 1626 C CA . LYS A 1 203 ? 4.160 30.302 4.532 1.00 75.06 203 LYS A CA 1
ATOM 1627 C C . LYS A 1 203 ? 5.419 29.965 3.729 1.00 75.06 203 LYS A C 1
ATOM 1629 O O . LYS A 1 203 ? 5.743 30.669 2.779 1.00 75.06 203 LYS A O 1
ATOM 1634 N N . LYS A 1 204 ? 6.118 28.887 4.092 1.00 84.62 204 LYS A N 1
ATOM 1635 C CA . LYS A 1 204 ? 7.354 28.455 3.422 1.00 84.62 204 LYS A CA 1
ATOM 1636 C C . LYS A 1 204 ? 7.124 27.400 2.341 1.00 84.62 204 LYS A C 1
ATOM 1638 O O . LYS A 1 204 ? 8.073 27.053 1.647 1.00 84.62 204 LYS A O 1
ATOM 1643 N N . ILE A 1 205 ? 5.888 26.938 2.142 1.00 88.06 205 ILE A N 1
ATOM 1644 C CA . ILE A 1 205 ? 5.607 25.773 1.297 1.00 88.06 205 ILE A CA 1
ATOM 1645 C C . ILE A 1 205 ? 6.050 25.944 -0.158 1.00 88.06 205 ILE A C 1
ATOM 1647 O O . ILE A 1 205 ? 6.587 25.008 -0.736 1.00 88.06 205 ILE A O 1
ATOM 1651 N N . ASN A 1 206 ? 5.903 27.141 -0.736 1.00 87.00 206 ASN A N 1
ATOM 1652 C CA . ASN A 1 206 ? 6.348 27.413 -2.107 1.00 87.00 206 ASN A CA 1
ATOM 1653 C C . ASN A 1 206 ? 7.876 27.307 -2.230 1.00 87.00 206 ASN A C 1
ATOM 1655 O O . ASN A 1 206 ? 8.373 26.719 -3.186 1.00 87.00 206 ASN A O 1
ATOM 1659 N N . LYS A 1 207 ? 8.615 27.819 -1.234 1.00 90.00 207 LYS A N 1
ATOM 1660 C CA . LYS A 1 207 ? 10.079 27.721 -1.185 1.00 90.00 207 LYS A CA 1
ATOM 1661 C C . LYS A 1 207 ? 10.525 26.273 -0.976 1.00 90.00 207 LYS A C 1
ATOM 1663 O O . LYS A 1 207 ? 11.452 25.823 -1.639 1.00 90.00 207 LYS A O 1
ATOM 1668 N N . THR A 1 208 ? 9.850 25.534 -0.096 1.00 89.31 208 THR A N 1
ATOM 1669 C CA . THR A 1 208 ? 10.133 24.111 0.132 1.00 89.31 208 THR A CA 1
ATOM 1670 C C . THR A 1 208 ? 9.836 23.278 -1.113 1.00 89.31 208 THR A C 1
ATOM 1672 O O . THR A 1 208 ? 10.640 22.426 -1.466 1.00 89.31 208 THR A O 1
ATOM 1675 N N . TYR A 1 209 ? 8.739 23.560 -1.822 1.00 92.00 209 TYR A N 1
ATOM 1676 C CA . TYR A 1 209 ? 8.409 22.904 -3.088 1.00 92.00 209 TYR A CA 1
ATOM 1677 C C . TYR A 1 209 ? 9.490 23.144 -4.142 1.00 92.00 209 TYR A C 1
ATOM 1679 O O . TYR A 1 209 ? 9.977 22.200 -4.753 1.00 92.00 209 TYR A O 1
ATOM 1687 N N . GLN A 1 210 ? 9.906 24.402 -4.319 1.00 92.31 210 GLN A N 1
ATOM 1688 C CA . GLN A 1 210 ? 10.974 24.746 -5.254 1.00 92.31 210 GLN A CA 1
ATOM 1689 C C . GLN A 1 210 ? 12.283 24.039 -4.885 1.00 92.31 210 GLN A C 1
ATOM 1691 O O . GLN A 1 210 ? 12.941 23.474 -5.751 1.00 92.31 210 GLN A O 1
ATOM 1696 N N . SER A 1 211 ? 12.623 23.996 -3.593 1.00 92.62 211 SER A N 1
ATOM 1697 C CA . SER A 1 211 ? 13.779 23.240 -3.109 1.00 92.62 211 SER A CA 1
ATOM 1698 C C . SER A 1 211 ? 13.664 21.746 -3.420 1.00 92.62 211 SER A C 1
ATOM 1700 O O . SER A 1 211 ? 14.639 21.164 -3.876 1.00 92.62 211 SER A O 1
ATOM 1702 N N . ALA A 1 212 ? 12.495 21.134 -3.207 1.00 91.69 212 ALA A N 1
ATOM 1703 C CA . ALA A 1 212 ? 12.269 19.718 -3.488 1.00 91.69 212 ALA A CA 1
ATOM 1704 C C . ALA A 1 212 ? 12.417 19.404 -4.985 1.00 91.69 212 ALA A C 1
ATOM 1706 O O . ALA A 1 212 ? 13.126 18.466 -5.329 1.00 91.69 212 ALA A O 1
ATOM 1707 N N . ARG A 1 213 ? 11.852 20.237 -5.873 1.00 95.00 213 ARG A N 1
ATOM 1708 C CA . ARG A 1 213 ? 12.008 20.097 -7.335 1.00 95.00 213 ARG A CA 1
ATOM 1709 C C . ARG A 1 213 ? 13.450 20.287 -7.801 1.00 95.00 213 ARG A C 1
ATOM 1711 O O . ARG A 1 213 ? 13.897 19.591 -8.709 1.00 95.00 213 ARG A O 1
ATOM 1718 N N . ASN A 1 214 ? 14.188 21.207 -7.181 1.00 94.88 214 ASN A N 1
ATOM 1719 C CA . ASN A 1 214 ? 15.608 21.387 -7.471 1.00 94.88 214 ASN A CA 1
ATOM 1720 C C . ASN A 1 214 ? 16.415 20.154 -7.041 1.00 94.88 214 ASN A C 1
ATOM 1722 O O . ASN A 1 214 ? 17.263 19.692 -7.798 1.00 94.88 214 ASN A O 1
ATOM 1726 N N . SER A 1 215 ? 16.135 19.599 -5.856 1.00 94.81 215 SER A N 1
ATOM 1727 C CA . SER A 1 215 ? 16.780 18.371 -5.376 1.00 94.81 215 SER A CA 1
ATOM 1728 C C . SER A 1 215 ? 16.433 17.153 -6.228 1.00 94.81 215 SER A C 1
ATOM 1730 O O . SER A 1 215 ? 17.316 16.357 -6.512 1.00 94.81 215 SER A O 1
ATOM 1732 N N . GLU A 1 216 ? 15.185 17.031 -6.674 1.00 94.12 216 GLU A N 1
ATOM 1733 C CA . GLU A 1 216 ? 14.749 16.000 -7.621 1.00 94.12 216 GLU A CA 1
ATOM 1734 C C . GLU A 1 216 ? 15.501 16.116 -8.949 1.00 94.12 216 GLU A C 1
ATOM 1736 O O . GLU A 1 216 ? 16.102 15.145 -9.394 1.00 94.12 216 GLU A O 1
ATOM 1741 N N . SER A 1 217 ? 15.569 17.323 -9.521 1.00 95.19 217 SER A N 1
ATOM 1742 C CA . SER A 1 217 ? 16.297 17.580 -10.773 1.00 95.19 217 SER A CA 1
ATOM 1743 C C . SER A 1 217 ? 17.794 17.275 -10.640 1.00 95.19 217 SER A C 1
ATOM 1745 O O . SER A 1 217 ? 18.405 16.727 -11.550 1.00 95.19 217 SER A O 1
ATOM 1747 N N . ALA A 1 218 ? 18.394 17.598 -9.491 1.00 95.94 218 ALA A N 1
ATOM 1748 C CA . ALA A 1 218 ? 19.793 17.287 -9.201 1.00 95.94 218 ALA A CA 1
ATOM 1749 C C . ALA A 1 218 ? 20.041 15.789 -8.941 1.00 95.94 218 ALA A C 1
ATOM 1751 O O . ALA A 1 218 ? 21.174 15.328 -9.054 1.00 95.94 218 ALA A O 1
ATOM 1752 N N . ALA A 1 219 ? 19.002 15.040 -8.569 1.00 94.94 219 ALA A N 1
ATOM 1753 C CA . ALA A 1 219 ? 19.061 13.617 -8.263 1.00 94.94 219 ALA A CA 1
ATOM 1754 C C . ALA A 1 219 ? 18.614 12.727 -9.434 1.00 94.94 219 ALA A C 1
ATOM 1756 O O . ALA A 1 219 ? 18.513 11.515 -9.233 1.00 94.94 219 ALA A O 1
ATOM 1757 N N . LEU A 1 220 ? 18.355 13.292 -10.618 1.00 93.31 220 LEU A N 1
ATOM 1758 C CA . LEU A 1 220 ? 17.969 12.534 -11.810 1.00 93.31 220 LEU A CA 1
ATOM 1759 C C . LEU A 1 220 ? 18.973 11.415 -12.104 1.00 93.31 220 LEU A C 1
ATOM 1761 O O . LEU A 1 220 ? 20.187 11.624 -12.060 1.00 93.31 220 LEU A O 1
ATOM 1765 N N . ASN A 1 221 ? 18.455 10.228 -12.412 1.00 91.06 221 ASN A N 1
ATOM 1766 C CA . ASN A 1 221 ? 19.203 8.993 -12.642 1.00 91.06 221 ASN A CA 1
ATOM 1767 C C . ASN A 1 221 ? 20.012 8.498 -11.429 1.00 91.06 221 ASN A C 1
ATOM 1769 O O . ASN A 1 221 ? 20.846 7.600 -11.560 1.00 91.06 221 ASN A O 1
ATOM 1773 N N . SER A 1 222 ? 19.786 9.055 -10.237 1.00 92.44 222 SER A N 1
ATOM 1774 C CA . SER A 1 222 ? 20.366 8.541 -8.998 1.00 92.44 222 SER A CA 1
ATOM 1775 C C . SER A 1 222 ? 19.387 7.614 -8.282 1.00 92.44 222 SER A C 1
ATOM 1777 O O . SER A 1 222 ? 18.169 7.755 -8.382 1.00 92.44 222 SER A O 1
ATOM 1779 N N . GLY A 1 223 ? 19.905 6.737 -7.422 1.00 87.06 223 GLY A N 1
ATOM 1780 C CA . GLY A 1 223 ? 19.068 5.917 -6.539 1.00 87.06 223 GLY A CA 1
ATOM 1781 C C . GLY A 1 223 ? 18.220 6.714 -5.535 1.00 87.06 223 GLY A C 1
ATOM 1782 O O . GLY A 1 223 ? 17.458 6.110 -4.796 1.00 87.06 223 GLY A O 1
ATOM 1783 N N . LYS A 1 224 ? 18.345 8.049 -5.473 1.00 91.19 224 LYS A N 1
ATOM 1784 C CA . LYS A 1 224 ? 17.561 8.929 -4.587 1.00 91.19 224 LYS A CA 1
ATOM 1785 C C . LYS A 1 224 ? 16.468 9.710 -5.315 1.00 91.19 224 LYS A C 1
ATOM 1787 O O . LYS A 1 224 ? 15.717 10.423 -4.653 1.00 91.19 224 LYS A O 1
ATOM 1792 N N . GLU A 1 225 ? 16.374 9.594 -6.638 1.00 91.44 225 GLU A N 1
ATOM 1793 C CA . GLU A 1 225 ? 15.396 10.320 -7.457 1.00 91.44 225 GLU A CA 1
ATOM 1794 C C . GLU A 1 225 ? 13.966 10.148 -6.924 1.00 91.44 225 GLU A C 1
ATOM 1796 O O . GLU A 1 225 ? 13.279 11.131 -6.644 1.00 91.44 225 GLU A O 1
ATOM 1801 N N . HIS A 1 226 ? 13.567 8.901 -6.656 1.00 90.56 226 HIS A N 1
ATOM 1802 C CA . HIS A 1 226 ? 12.238 8.566 -6.146 1.00 90.56 226 HIS A CA 1
ATOM 1803 C C . HIS A 1 226 ? 11.903 9.256 -4.816 1.00 90.56 226 HIS A C 1
ATOM 1805 O O . HIS A 1 226 ? 10.770 9.679 -4.606 1.00 90.56 226 HIS A O 1
ATOM 1811 N N . ILE A 1 227 ? 12.883 9.423 -3.922 1.00 90.88 227 ILE A N 1
ATOM 1812 C CA . ILE A 1 227 ? 12.681 10.062 -2.615 1.00 90.88 227 ILE A CA 1
ATOM 1813 C C . ILE A 1 227 ? 12.303 11.533 -2.807 1.00 90.88 227 ILE A C 1
ATOM 1815 O O . ILE A 1 227 ? 11.362 12.031 -2.186 1.00 90.88 227 ILE A O 1
ATOM 1819 N N . PHE A 1 228 ? 13.036 12.241 -3.668 1.00 92.50 228 PHE A N 1
ATOM 1820 C CA . PHE A 1 228 ? 12.779 13.656 -3.919 1.00 92.50 228 PHE A CA 1
ATOM 1821 C C . PHE A 1 228 ? 11.513 13.880 -4.745 1.00 92.50 228 PHE A C 1
ATOM 1823 O O . PHE A 1 228 ? 10.804 14.847 -4.468 1.00 92.50 228 PHE A O 1
ATOM 1830 N N . ASN A 1 229 ? 11.184 12.962 -5.658 1.00 92.94 229 ASN A N 1
ATOM 1831 C CA . ASN A 1 229 ? 9.898 12.948 -6.353 1.00 92.94 229 ASN A CA 1
ATOM 1832 C C . ASN A 1 229 ? 8.730 12.831 -5.350 1.00 92.94 229 ASN A C 1
ATOM 1834 O O . ASN A 1 229 ? 7.868 13.708 -5.294 1.00 92.94 229 ASN A O 1
ATOM 1838 N N . ILE A 1 230 ? 8.777 11.849 -4.439 1.00 92.31 230 ILE A N 1
ATOM 1839 C CA . ILE A 1 230 ? 7.778 11.677 -3.367 1.00 92.31 230 ILE A CA 1
ATOM 1840 C C . ILE A 1 230 ? 7.636 12.952 -2.526 1.00 92.31 230 ILE A C 1
ATOM 1842 O O . ILE A 1 230 ? 6.520 13.408 -2.261 1.00 92.31 230 ILE A O 1
ATOM 1846 N N . TYR A 1 231 ? 8.749 13.568 -2.116 1.00 90.00 231 TYR A N 1
ATOM 1847 C CA . TYR A 1 231 ? 8.694 14.815 -1.354 1.00 90.00 231 TYR A CA 1
ATOM 1848 C C . TYR A 1 231 ? 8.065 15.959 -2.148 1.00 90.00 231 TYR A C 1
ATOM 1850 O O . TYR A 1 231 ? 7.198 16.660 -1.618 1.00 90.00 231 TYR A O 1
ATOM 1858 N N . ALA A 1 232 ? 8.474 16.153 -3.402 1.00 93.06 232 ALA A N 1
ATOM 1859 C CA . ALA A 1 232 ? 7.911 17.180 -4.265 1.00 93.06 232 ALA A CA 1
ATOM 1860 C C . ALA A 1 232 ? 6.400 16.983 -4.438 1.00 93.06 232 ALA A C 1
ATOM 1862 O O . ALA A 1 232 ? 5.650 17.950 -4.281 1.00 93.06 232 ALA A O 1
ATOM 1863 N N . HIS A 1 233 ? 5.954 15.745 -4.659 1.00 93.69 233 HIS A N 1
ATOM 1864 C CA . HIS A 1 233 ? 4.546 15.385 -4.785 1.00 93.69 233 HIS A CA 1
ATOM 1865 C C . HIS A 1 233 ? 3.743 15.712 -3.520 1.00 93.69 233 HIS A C 1
ATOM 1867 O O . HIS A 1 233 ? 2.769 16.468 -3.580 1.00 93.69 233 HIS A O 1
ATOM 1873 N N . ILE A 1 234 ? 4.184 15.231 -2.352 1.00 89.25 234 ILE A N 1
ATOM 1874 C CA . ILE A 1 234 ? 3.506 15.488 -1.073 1.00 89.25 234 ILE A CA 1
ATOM 1875 C C . ILE A 1 234 ? 3.383 16.998 -0.834 1.00 89.25 234 ILE A C 1
ATOM 1877 O O . ILE A 1 234 ? 2.301 17.503 -0.525 1.00 89.25 234 ILE A O 1
ATOM 1881 N N . ILE A 1 235 ? 4.469 17.753 -1.027 1.00 90.00 235 ILE A N 1
ATOM 1882 C CA . ILE A 1 235 ? 4.454 19.210 -0.856 1.00 90.00 235 ILE A CA 1
ATOM 1883 C C . ILE A 1 235 ? 3.507 19.869 -1.871 1.00 90.00 235 ILE A C 1
ATOM 1885 O O . ILE A 1 235 ? 2.794 20.813 -1.517 1.00 90.00 235 ILE A O 1
ATOM 1889 N N . ASN A 1 236 ? 3.457 19.377 -3.112 1.00 91.38 236 ASN A N 1
ATOM 1890 C CA . ASN A 1 236 ? 2.563 19.883 -4.151 1.00 91.38 236 ASN A CA 1
ATOM 1891 C C . ASN A 1 236 ? 1.083 19.718 -3.769 1.00 91.38 236 ASN A C 1
ATOM 1893 O O . ASN A 1 236 ? 0.286 20.638 -3.967 1.00 91.38 236 ASN A O 1
ATOM 1897 N N . ILE A 1 237 ? 0.718 18.597 -3.140 1.00 87.75 237 ILE A N 1
ATOM 1898 C CA . ILE A 1 237 ? -0.637 18.382 -2.613 1.00 87.75 237 ILE A CA 1
ATOM 1899 C C . ILE A 1 237 ? -0.951 19.411 -1.531 1.00 87.75 237 ILE A C 1
ATOM 1901 O O . ILE A 1 237 ? -1.975 20.093 -1.596 1.00 87.75 237 ILE A O 1
ATOM 1905 N N . TYR A 1 238 ? -0.044 19.605 -0.573 1.00 83.50 238 TYR A N 1
ATOM 1906 C CA . TYR A 1 238 ? -0.219 20.624 0.462 1.00 83.50 238 TYR A CA 1
ATOM 1907 C C . TYR A 1 238 ? -0.236 22.059 -0.090 1.00 83.50 238 TYR A C 1
ATOM 1909 O O . TYR A 1 238 ? -0.727 22.968 0.590 1.00 83.50 238 TYR A O 1
ATOM 1917 N N . ARG A 1 239 ? 0.305 22.295 -1.289 1.00 86.06 239 ARG A N 1
ATOM 1918 C CA . ARG A 1 239 ? 0.323 23.599 -1.960 1.00 86.06 239 ARG A CA 1
ATOM 1919 C C . ARG A 1 239 ? -0.985 23.875 -2.700 1.00 86.06 239 ARG A C 1
ATOM 1921 O O . ARG A 1 239 ? -1.567 24.933 -2.482 1.00 86.06 239 ARG A O 1
ATOM 1928 N N . HIS A 1 240 ? -1.450 22.928 -3.516 1.00 82.69 240 HIS A N 1
ATOM 1929 C CA . HIS A 1 240 ? -2.525 23.153 -4.494 1.00 82.69 240 HIS A CA 1
ATOM 1930 C C . HIS A 1 240 ? -3.761 22.272 -4.314 1.00 82.69 240 HIS A C 1
ATOM 1932 O O . HIS A 1 240 ? -4.830 22.622 -4.799 1.00 82.69 240 HIS A O 1
ATOM 1938 N N . ARG A 1 241 ? -3.650 21.141 -3.612 1.00 76.25 241 ARG A N 1
ATOM 1939 C CA . ARG A 1 241 ? -4.721 20.137 -3.469 1.00 76.25 241 ARG A CA 1
ATOM 1940 C C . ARG A 1 241 ? -5.135 19.938 -2.011 1.00 76.25 241 ARG A C 1
ATOM 1942 O O . ARG A 1 241 ? -5.500 18.843 -1.600 1.00 76.25 241 ARG A O 1
ATOM 1949 N N . ARG A 1 242 ? -5.107 21.010 -1.211 1.00 73.31 242 ARG A N 1
ATOM 1950 C CA . ARG A 1 242 ? -5.519 20.962 0.207 1.00 73.31 242 ARG A CA 1
ATOM 1951 C C . ARG A 1 242 ? -6.949 20.469 0.396 1.00 73.31 242 ARG A C 1
ATOM 1953 O O . ARG A 1 242 ? -7.235 19.851 1.411 1.00 73.31 242 ARG A O 1
ATOM 1960 N N . SER A 1 243 ? -7.832 20.731 -0.567 1.00 70.75 243 SER A N 1
ATOM 1961 C CA . SER A 1 243 ? -9.198 20.203 -0.564 1.00 70.75 243 SER A CA 1
ATOM 1962 C C . SER A 1 243 ? -9.226 18.674 -0.565 1.00 70.75 243 SER A C 1
ATOM 1964 O O . SER A 1 243 ? -10.036 18.101 0.146 1.00 70.75 243 SER A O 1
ATOM 1966 N N . SER A 1 244 ? -8.297 18.015 -1.266 1.00 66.62 244 SER A N 1
ATOM 1967 C CA . SER A 1 244 ? -8.166 16.549 -1.291 1.00 66.62 244 SER A CA 1
ATOM 1968 C C . SER A 1 244 ? -7.630 15.955 0.013 1.00 66.62 244 SER A C 1
ATOM 1970 O O . SER A 1 244 ? -7.750 14.757 0.226 1.00 66.62 244 SER A O 1
ATOM 1972 N N . LEU A 1 245 ? -7.043 16.781 0.884 1.00 68.38 245 LEU A N 1
ATOM 1973 C CA . LEU A 1 245 ? -6.631 16.389 2.235 1.00 68.38 245 LEU A CA 1
ATOM 1974 C C . LEU A 1 245 ? -7.710 16.693 3.282 1.00 68.38 245 LEU A C 1
ATOM 1976 O O . LEU A 1 245 ? -7.563 16.318 4.437 1.00 68.38 245 LEU A O 1
ATOM 1980 N N . ASN A 1 246 ? -8.776 17.405 2.916 1.00 66.81 246 ASN A N 1
ATOM 1981 C CA . ASN A 1 246 ? -9.847 17.755 3.834 1.00 66.81 246 ASN A CA 1
ATOM 1982 C C . ASN A 1 246 ? -11.048 16.839 3.582 1.00 66.81 246 ASN A C 1
ATOM 1984 O O . ASN A 1 246 ? -11.795 17.051 2.630 1.00 66.81 246 ASN A O 1
ATOM 1988 N N . ASN A 1 247 ? -11.316 15.909 4.505 1.00 57.97 247 ASN A N 1
ATOM 1989 C CA . ASN A 1 247 ? -12.461 14.979 4.447 1.00 57.97 247 ASN A CA 1
ATOM 1990 C C . ASN A 1 247 ? -13.837 15.671 4.564 1.00 57.97 247 ASN A C 1
ATOM 1992 O O . ASN A 1 247 ? -14.862 15.013 4.701 1.00 57.97 247 ASN A O 1
ATOM 1996 N N . ASN A 1 248 ? -13.881 17.005 4.548 1.00 58.00 248 ASN A N 1
ATOM 1997 C CA . ASN A 1 248 ? -15.113 17.782 4.642 1.00 58.00 248 ASN A CA 1
ATOM 1998 C C . ASN A 1 248 ? -15.829 17.968 3.298 1.00 58.00 248 ASN A C 1
ATOM 2000 O O . ASN A 1 248 ? -16.914 18.548 3.276 1.00 58.00 248 ASN A O 1
ATOM 2004 N N . MET A 1 249 ? -15.249 17.512 2.187 1.00 54.91 249 MET A N 1
ATOM 2005 C CA . MET A 1 249 ? -15.940 17.539 0.903 1.00 54.91 249 MET A CA 1
ATOM 2006 C C . MET A 1 249 ? -16.818 16.300 0.772 1.00 54.91 249 MET A C 1
ATOM 2008 O O . MET A 1 249 ? -16.305 15.192 0.658 1.00 54.91 249 MET A O 1
ATOM 2012 N N . LYS A 1 250 ? -18.141 16.510 0.747 1.00 60.94 250 LYS A N 1
ATOM 2013 C CA . LYS A 1 250 ? -19.140 15.474 0.425 1.00 60.94 250 LYS A CA 1
ATOM 2014 C C . LYS A 1 250 ? -18.874 14.792 -0.927 1.00 60.94 250 LYS A C 1
ATOM 2016 O O . LYS A 1 250 ? -19.371 13.695 -1.147 1.00 60.94 250 LYS A O 1
ATOM 2021 N N . ASP A 1 251 ? -18.064 15.424 -1.774 1.00 65.25 251 ASP A N 1
ATOM 2022 C CA . ASP A 1 251 ? -17.777 14.996 -3.142 1.00 65.25 251 ASP A CA 1
ATOM 2023 C C . ASP A 1 251 ? -16.412 14.302 -3.297 1.00 65.25 251 ASP A C 1
ATOM 2025 O O . ASP A 1 251 ? -16.066 13.892 -4.401 1.00 65.25 251 ASP A O 1
ATOM 2029 N N . SER A 1 252 ? -15.605 14.185 -2.232 1.00 67.06 252 SER A N 1
ATOM 2030 C CA . SER A 1 252 ? -14.329 13.461 -2.308 1.00 67.06 252 SER A CA 1
ATOM 2031 C C . SER A 1 252 ? -14.541 11.995 -1.959 1.00 67.06 252 SER A C 1
ATOM 2033 O O . SER A 1 252 ? -14.953 11.667 -0.848 1.00 67.06 252 SER A O 1
ATOM 2035 N N . THR A 1 253 ? -14.207 11.106 -2.888 1.00 73.50 253 THR A N 1
ATOM 2036 C CA . THR A 1 253 ? -14.227 9.659 -2.656 1.00 73.50 253 THR A CA 1
ATOM 2037 C C . THR A 1 253 ? -12.913 9.181 -2.031 1.00 73.50 253 THR A C 1
ATOM 2039 O O . THR A 1 253 ? -11.889 9.865 -2.089 1.00 73.50 253 THR A O 1
ATOM 2042 N N . GLU A 1 254 ? -12.895 7.977 -1.455 1.00 65.88 254 GLU A N 1
ATOM 2043 C CA . GLU A 1 254 ? -11.639 7.340 -1.023 1.00 65.88 254 GLU A CA 1
ATOM 2044 C C . GLU A 1 254 ? -10.667 7.152 -2.202 1.00 65.88 254 GLU A C 1
ATOM 2046 O O . GLU A 1 254 ? -9.452 7.295 -2.041 1.00 65.88 254 GLU A O 1
ATOM 2051 N N . LEU A 1 255 ? -11.207 6.914 -3.406 1.00 73.69 255 LEU A N 1
ATOM 2052 C CA . LEU A 1 255 ? -10.449 6.832 -4.654 1.00 73.69 255 LEU A CA 1
ATOM 2053 C C . LEU A 1 255 ? -9.732 8.133 -4.982 1.00 73.69 255 LEU A C 1
ATOM 2055 O O . LEU A 1 255 ? -8.570 8.096 -5.377 1.00 73.69 255 LEU A O 1
ATOM 2059 N N . ASP A 1 256 ? -10.375 9.277 -4.755 1.00 75.06 256 ASP A N 1
ATOM 2060 C CA . ASP A 1 256 ? -9.722 10.573 -4.909 1.00 75.06 256 ASP A CA 1
ATOM 2061 C C . ASP A 1 256 ? -8.516 10.704 -3.984 1.00 75.06 256 ASP A C 1
ATOM 2063 O O . ASP A 1 256 ? -7.468 11.178 -4.418 1.00 75.06 256 ASP A O 1
ATOM 2067 N N . GLY A 1 257 ? -8.642 10.263 -2.730 1.00 75.81 257 GLY A N 1
ATOM 2068 C CA . GLY A 1 257 ? -7.535 10.242 -1.779 1.00 75.81 257 GLY A CA 1
ATOM 2069 C C . GLY A 1 257 ? -6.401 9.337 -2.253 1.00 75.81 257 GLY A C 1
ATOM 2070 O O . GLY A 1 257 ? -5.250 9.767 -2.304 1.00 75.81 257 GLY A O 1
ATOM 2071 N N . LEU A 1 258 ? -6.714 8.106 -2.665 1.00 79.00 258 LEU A N 1
ATOM 2072 C CA . LEU A 1 258 ? -5.702 7.171 -3.151 1.00 79.00 258 LEU A CA 1
ATOM 2073 C C . LEU A 1 258 ? -4.991 7.697 -4.401 1.00 79.00 258 LEU A C 1
ATOM 2075 O O . LEU A 1 258 ? -3.765 7.744 -4.434 1.00 79.00 258 LEU A O 1
ATOM 2079 N N . VAL A 1 259 ? -5.737 8.134 -5.412 1.00 81.88 259 VAL A N 1
ATOM 2080 C CA . VAL A 1 259 ? -5.166 8.578 -6.689 1.00 81.88 259 VAL A CA 1
ATOM 2081 C C . VAL A 1 259 ? -4.392 9.883 -6.525 1.00 81.88 259 VAL A C 1
ATOM 2083 O O . VAL A 1 259 ? -3.315 10.035 -7.095 1.00 81.88 259 VAL A O 1
ATOM 2086 N N . LYS A 1 260 ? -4.907 10.839 -5.744 1.00 83.25 260 LYS A N 1
ATOM 2087 C CA . LYS A 1 260 ? -4.291 12.172 -5.641 1.00 83.25 260 LYS A CA 1
ATOM 2088 C C . LYS A 1 260 ? -3.123 12.235 -4.665 1.00 83.25 260 LYS A C 1
ATOM 2090 O O . LYS A 1 260 ? -2.356 13.186 -4.794 1.00 83.25 260 LYS A O 1
ATOM 2095 N N . LEU A 1 261 ? -3.029 11.307 -3.705 1.00 83.25 261 LEU A N 1
ATOM 2096 C CA . LEU A 1 261 ? -1.972 11.276 -2.685 1.00 83.25 261 LEU A CA 1
ATOM 2097 C C . LEU A 1 261 ? -1.046 10.073 -2.810 1.00 83.25 261 LEU A C 1
ATOM 2099 O O . LEU A 1 261 ? 0.167 10.224 -2.722 1.00 83.25 261 LEU A O 1
ATOM 2103 N N . TRP A 1 262 ? -1.605 8.877 -2.953 1.00 83.38 262 TRP A N 1
ATOM 2104 C CA . TRP A 1 262 ? -0.839 7.647 -2.794 1.00 83.38 262 TRP A CA 1
ATOM 2105 C C . TRP A 1 262 ? -0.325 7.083 -4.111 1.00 83.38 262 TRP A C 1
ATOM 2107 O O . TRP A 1 262 ? 0.753 6.497 -4.108 1.00 83.38 262 TRP A O 1
ATOM 2117 N N . ALA A 1 263 ? -1.039 7.272 -5.224 1.00 87.69 263 ALA A N 1
ATOM 2118 C CA . ALA A 1 263 ? -0.650 6.677 -6.499 1.00 87.69 263 ALA A CA 1
ATOM 2119 C C . ALA A 1 263 ? 0.764 7.089 -6.917 1.00 87.69 263 ALA A C 1
ATOM 2121 O O . ALA A 1 263 ? 1.621 6.233 -7.096 1.00 87.69 263 ALA A O 1
ATOM 2122 N N . GLU A 1 264 ? 1.055 8.389 -6.956 1.00 89.12 264 GLU A N 1
ATOM 2123 C CA . GLU A 1 264 ? 2.379 8.886 -7.351 1.00 89.12 264 GLU A CA 1
ATOM 2124 C C . GLU A 1 264 ? 3.486 8.459 -6.372 1.00 89.12 264 GLU A C 1
ATOM 2126 O O . GLU A 1 264 ? 4.614 8.194 -6.786 1.00 89.12 264 GLU A O 1
ATOM 2131 N N . VAL A 1 265 ? 3.160 8.318 -5.081 1.00 89.19 265 VAL A N 1
ATOM 2132 C CA . VAL A 1 265 ? 4.095 7.802 -4.069 1.00 89.19 265 VAL A CA 1
ATOM 2133 C C . VAL A 1 265 ? 4.438 6.342 -4.344 1.00 89.19 265 VAL A C 1
ATOM 2135 O O . VAL A 1 265 ? 5.610 5.975 -4.344 1.00 89.19 265 VAL A O 1
ATOM 2138 N N . PHE A 1 266 ? 3.431 5.510 -4.595 1.00 86.06 266 PHE A N 1
ATOM 2139 C CA . PHE A 1 266 ? 3.620 4.091 -4.867 1.00 86.06 266 PHE A CA 1
ATOM 2140 C C . PHE A 1 266 ? 4.330 3.847 -6.202 1.00 86.06 266 PHE A C 1
ATOM 2142 O O . PHE A 1 266 ? 5.275 3.067 -6.228 1.00 86.06 266 PHE A O 1
ATOM 2149 N N . GLU A 1 267 ? 3.955 4.557 -7.266 1.00 87.81 267 GLU A N 1
ATOM 2150 C CA . GLU A 1 267 ? 4.637 4.478 -8.567 1.00 87.81 267 GLU A CA 1
ATOM 2151 C C . GLU A 1 267 ? 6.108 4.922 -8.464 1.00 87.81 267 GLU A C 1
ATOM 2153 O O . GLU A 1 267 ? 6.985 4.340 -9.098 1.00 87.81 267 GLU A O 1
ATOM 2158 N N . SER A 1 268 ? 6.409 5.909 -7.609 1.00 89.69 268 SER A N 1
ATOM 2159 C CA . SER A 1 268 ? 7.794 6.325 -7.342 1.00 89.69 268 SER A CA 1
ATOM 2160 C C . SER A 1 268 ? 8.587 5.272 -6.562 1.00 89.69 268 SER A C 1
ATOM 2162 O O . SER A 1 268 ? 9.776 5.094 -6.811 1.00 89.69 268 SER A O 1
ATOM 2164 N N . LEU A 1 269 ? 7.957 4.583 -5.604 1.00 85.69 269 LEU A N 1
ATOM 2165 C CA . LEU A 1 269 ? 8.597 3.522 -4.812 1.00 85.69 269 LEU A CA 1
ATOM 2166 C C . LEU A 1 269 ? 8.791 2.224 -5.603 1.00 85.69 269 LEU A C 1
ATOM 2168 O O . LEU A 1 269 ? 9.731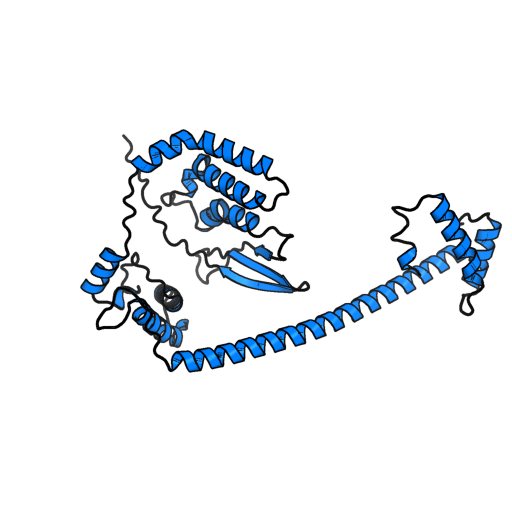 1.477 -5.332 1.00 85.69 269 LEU A O 1
ATOM 2172 N N . PHE A 1 270 ? 7.903 1.949 -6.555 1.00 84.12 270 PHE A N 1
ATOM 2173 C CA . PHE A 1 270 ? 7.878 0.718 -7.336 1.00 84.12 270 PHE A CA 1
ATOM 2174 C C . PHE A 1 270 ? 7.895 1.014 -8.840 1.00 84.12 270 PHE A C 1
ATOM 2176 O O . PHE A 1 270 ? 6.941 0.668 -9.538 1.00 84.12 270 PHE A O 1
ATOM 2183 N N . PRO A 1 271 ? 8.968 1.636 -9.362 1.00 81.12 271 PRO A N 1
ATOM 2184 C CA . PRO A 1 271 ? 9.046 1.944 -10.778 1.00 81.12 271 PRO A CA 1
ATOM 2185 C C . PRO A 1 271 ? 9.036 0.651 -11.601 1.00 81.12 271 PRO A C 1
ATOM 2187 O O . PRO A 1 271 ? 9.718 -0.326 -11.270 1.00 81.12 271 PRO A O 1
ATOM 2190 N N . ASP A 1 272 ? 8.294 0.694 -12.709 1.00 68.44 272 ASP A N 1
ATOM 2191 C CA . ASP A 1 272 ? 7.878 -0.422 -13.574 1.00 68.44 272 ASP A CA 1
ATOM 2192 C C . ASP A 1 272 ? 9.025 -1.308 -14.128 1.00 68.44 272 ASP A C 1
ATOM 2194 O O . ASP A 1 272 ? 8.775 -2.338 -14.759 1.00 68.44 272 ASP A O 1
ATOM 2198 N N . SER A 1 273 ? 10.285 -0.924 -13.898 1.00 61.97 273 SER A N 1
ATOM 2199 C CA . SER A 1 273 ? 11.494 -1.519 -14.475 1.00 61.97 273 SER A CA 1
ATOM 2200 C C . SER A 1 273 ? 12.505 -2.084 -13.468 1.00 61.97 273 SER A C 1
ATOM 2202 O O . SER A 1 273 ? 13.315 -2.919 -13.865 1.00 61.97 273 SER A O 1
ATOM 2204 N N . GLN A 1 274 ? 12.498 -1.683 -12.189 1.00 64.25 274 GLN A N 1
ATOM 2205 C CA . GLN A 1 274 ? 13.609 -2.040 -11.282 1.00 64.25 274 GLN A CA 1
ATOM 2206 C C . GLN A 1 274 ? 13.391 -3.322 -10.475 1.00 64.25 274 GLN A C 1
ATOM 2208 O O . GLN A 1 274 ? 14.359 -3.993 -10.117 1.00 64.25 274 GLN A O 1
ATOM 2213 N N . HIS A 1 275 ? 12.142 -3.692 -10.190 1.00 64.44 275 HIS A N 1
ATOM 2214 C CA . HIS A 1 275 ? 11.854 -4.783 -9.247 1.00 64.44 275 HIS A CA 1
ATOM 2215 C C . HIS A 1 275 ? 10.878 -5.829 -9.777 1.00 64.44 275 HIS A C 1
ATOM 2217 O O . HIS A 1 275 ? 10.417 -6.680 -9.019 1.00 64.44 275 HIS A O 1
ATOM 2223 N N . ASN A 1 276 ? 10.542 -5.767 -11.070 1.00 71.75 276 ASN A N 1
ATOM 2224 C CA . ASN A 1 276 ? 9.409 -6.491 -11.641 1.00 71.75 276 ASN A CA 1
ATOM 2225 C C . ASN A 1 276 ? 8.107 -6.261 -10.856 1.00 71.75 276 ASN A C 1
ATOM 2227 O O . ASN A 1 276 ? 7.208 -7.089 -10.901 1.00 71.75 276 ASN A O 1
ATOM 2231 N N . VAL A 1 277 ? 7.999 -5.167 -10.106 1.00 69.00 277 VAL A N 1
ATOM 2232 C CA . VAL A 1 277 ? 6.803 -4.821 -9.348 1.00 69.00 277 VAL A CA 1
ATOM 2233 C C . VAL A 1 277 ? 6.023 -3.806 -10.164 1.00 69.00 277 VAL A C 1
ATOM 2235 O O . VAL A 1 277 ? 6.602 -2.840 -10.644 1.00 69.00 277 VAL A O 1
ATOM 2238 N N . LYS A 1 278 ? 4.722 -4.041 -10.317 1.00 75.06 278 LYS A N 1
ATOM 2239 C CA . LYS A 1 278 ? 3.783 -3.108 -10.931 1.00 75.06 278 LYS A CA 1
ATOM 2240 C C . LYS A 1 278 ? 2.700 -2.747 -9.934 1.00 75.06 278 LYS A C 1
ATOM 2242 O O . LYS A 1 278 ? 2.049 -3.637 -9.372 1.00 75.06 278 LYS A O 1
ATOM 2247 N N . CYS A 1 279 ? 2.476 -1.453 -9.758 1.00 73.56 279 CYS A N 1
ATOM 2248 C CA . CYS A 1 279 ? 1.300 -0.953 -9.068 1.00 73.56 279 CYS A CA 1
ATOM 2249 C C . CYS A 1 279 ? 0.095 -1.104 -9.995 1.00 73.56 279 CYS A C 1
ATOM 2251 O O . CYS A 1 279 ? 0.094 -0.643 -11.136 1.00 73.56 279 CYS A O 1
ATOM 2253 N N . ARG A 1 280 ? -0.940 -1.811 -9.534 1.00 75.62 280 ARG A N 1
ATOM 2254 C CA . ARG A 1 280 ? -2.190 -1.930 -10.284 1.00 75.62 280 ARG A CA 1
ATOM 2255 C C . ARG A 1 280 ? -3.323 -1.333 -9.474 1.00 75.62 280 ARG A C 1
ATOM 2257 O O . ARG A 1 280 ? -3.701 -1.857 -8.427 1.00 75.62 280 ARG A O 1
ATOM 2264 N N . TRP A 1 281 ? -3.860 -0.247 -10.006 1.00 74.50 281 TRP A N 1
ATOM 2265 C CA . TRP A 1 281 ? -5.024 0.447 -9.481 1.00 74.50 281 TRP A CA 1
ATOM 2266 C C . TRP A 1 281 ? -6.272 -0.195 -10.072 1.00 74.50 281 TRP A C 1
ATOM 2268 O O . TRP A 1 281 ? -6.351 -0.420 -11.282 1.00 74.50 281 TRP A O 1
ATOM 2278 N N . GLY A 1 282 ? -7.237 -0.530 -9.229 1.00 65.31 282 GLY A N 1
ATOM 2279 C CA . GLY A 1 282 ? -8.496 -1.097 -9.678 1.00 65.31 282 GLY A CA 1
ATOM 2280 C C . GLY A 1 282 ? -9.617 -0.754 -8.719 1.00 65.31 282 GLY A C 1
ATOM 2281 O O . GLY A 1 282 ? -9.413 -0.661 -7.509 1.00 65.31 282 GLY A O 1
ATOM 2282 N N . GLU A 1 283 ? -10.808 -0.587 -9.278 1.00 55.81 283 GLU A N 1
ATOM 2283 C CA . GLU A 1 283 ? -12.039 -0.571 -8.506 1.00 55.81 283 GLU A CA 1
ATOM 2284 C C . GLU A 1 283 ? -12.409 -2.022 -8.199 1.00 55.81 283 GLU A C 1
ATOM 2286 O O . GLU A 1 283 ? -12.830 -2.780 -9.077 1.00 55.81 283 GLU A O 1
ATOM 2291 N N . SER A 1 284 ? -12.231 -2.441 -6.950 1.00 52.72 284 SER A N 1
ATOM 2292 C CA . SER A 1 284 ? -12.823 -3.692 -6.495 1.00 52.72 284 SER A CA 1
ATOM 2293 C C . SER A 1 284 ? -14.295 -3.404 -6.200 1.00 52.72 284 SER A C 1
ATOM 2295 O O . SER A 1 284 ? -14.603 -2.652 -5.272 1.00 52.72 284 SER A O 1
ATOM 2297 N N . LYS A 1 285 ? -15.226 -3.999 -6.963 1.00 40.03 285 LYS A N 1
ATOM 2298 C CA . LYS A 1 285 ? -16.640 -4.031 -6.557 1.00 40.03 285 LYS A CA 1
ATOM 2299 C C . LYS A 1 285 ? -16.730 -4.822 -5.254 1.00 40.03 285 LYS A C 1
ATOM 2301 O O . LYS A 1 285 ? -16.676 -6.051 -5.268 1.00 40.03 285 LYS A O 1
ATOM 2306 N N . ALA A 1 286 ? -16.869 -4.127 -4.129 1.00 46.94 286 ALA A N 1
ATOM 2307 C CA . ALA A 1 286 ? -17.426 -4.752 -2.942 1.00 46.94 286 ALA A CA 1
ATOM 2308 C C . ALA A 1 286 ? -18.864 -5.195 -3.274 1.00 46.94 286 ALA A C 1
ATOM 2310 O O . ALA A 1 286 ? -19.521 -4.597 -4.126 1.00 46.94 286 ALA A O 1
ATOM 2311 N N . HIS A 1 287 ? -19.377 -6.242 -2.623 1.00 42.66 287 HIS A N 1
ATOM 2312 C CA . HIS A 1 287 ? -20.718 -6.790 -2.899 1.00 42.66 287 HIS A CA 1
ATOM 2313 C C . HIS A 1 287 ? -21.889 -5.815 -2.648 1.00 42.66 287 HIS A C 1
ATOM 2315 O O . HIS A 1 287 ? -23.047 -6.155 -2.877 1.00 42.66 287 HIS A O 1
ATOM 2321 N N . HIS A 1 288 ? -21.602 -4.584 -2.234 1.00 40.91 288 HIS A N 1
ATOM 2322 C CA . HIS A 1 288 ? -22.546 -3.495 -2.029 1.00 40.91 288 HIS A CA 1
ATOM 2323 C C . HIS A 1 288 ? -21.913 -2.236 -2.632 1.00 40.91 288 HIS A C 1
ATOM 2325 O O . HIS A 1 288 ? -20.690 -2.162 -2.647 1.00 40.91 288 HIS A O 1
ATOM 2331 N N . ASN A 1 289 ? -22.715 -1.279 -3.113 1.00 39.28 289 ASN A N 1
ATOM 2332 C CA . ASN A 1 289 ? -22.358 -0.071 -3.893 1.00 39.28 289 ASN A CA 1
ATOM 2333 C C . ASN A 1 289 ? -21.303 0.902 -3.288 1.00 39.28 289 ASN A C 1
ATOM 2335 O O . ASN A 1 289 ? -21.263 2.073 -3.651 1.00 39.28 289 ASN A O 1
ATOM 2339 N N . ASN A 1 290 ? -20.449 0.447 -2.378 1.00 37.03 290 ASN A N 1
ATOM 2340 C CA . ASN A 1 290 ? -19.294 1.152 -1.859 1.00 37.03 290 ASN A CA 1
ATOM 2341 C C . ASN A 1 290 ? -18.069 0.781 -2.700 1.00 37.03 290 ASN A C 1
ATOM 2343 O O . ASN A 1 290 ? -17.685 -0.387 -2.798 1.00 37.03 290 ASN A O 1
ATOM 2347 N N . TYR A 1 291 ? -17.451 1.789 -3.303 1.00 38.66 291 TYR A N 1
ATOM 2348 C CA . TYR A 1 291 ? -16.187 1.628 -4.005 1.00 38.66 291 TYR A CA 1
ATOM 2349 C C . TYR A 1 291 ? -15.082 1.396 -2.982 1.00 38.66 291 TYR A C 1
ATOM 2351 O O . TYR A 1 291 ? -14.872 2.225 -2.101 1.00 38.66 291 TYR A O 1
ATOM 2359 N N . LYS A 1 292 ? -14.381 0.268 -3.103 1.00 49.03 292 LYS A N 1
ATOM 2360 C CA . LYS A 1 292 ? -13.154 0.009 -2.359 1.00 49.03 292 LYS A CA 1
ATOM 2361 C C . LYS A 1 292 ? -11.993 0.089 -3.328 1.00 49.03 292 LYS A C 1
ATOM 2363 O O . LYS A 1 292 ? -12.020 -0.540 -4.388 1.00 49.03 292 LYS A O 1
ATOM 2368 N N . VAL A 1 293 ? -10.973 0.845 -2.950 1.00 46.16 293 VAL A N 1
ATOM 2369 C CA . VAL A 1 293 ? -9.780 0.976 -3.775 1.00 46.16 293 VAL A CA 1
ATOM 2370 C C . VAL A 1 293 ? -8.657 0.182 -3.149 1.00 46.16 293 VAL A C 1
ATOM 2372 O O . VAL A 1 293 ? -8.138 0.524 -2.089 1.00 46.16 293 VAL A O 1
ATOM 2375 N N . ASP A 1 294 ? -8.312 -0.915 -3.808 1.00 56.53 294 ASP A N 1
ATOM 2376 C CA . ASP A 1 294 ? -7.208 -1.764 -3.395 1.00 56.53 294 ASP A CA 1
ATOM 2377 C C . ASP A 1 294 ? -5.962 -1.357 -4.192 1.00 56.53 294 ASP A C 1
ATOM 2379 O O . ASP A 1 294 ? -5.974 -1.355 -5.426 1.00 56.53 294 ASP A O 1
ATOM 2383 N N . CYS A 1 295 ? -4.869 -1.037 -3.496 1.00 54.91 295 CYS A N 1
ATOM 2384 C CA . CYS A 1 295 ? -3.555 -0.982 -4.128 1.00 54.91 295 CYS A CA 1
ATOM 2385 C C . CYS A 1 295 ? -3.001 -2.407 -4.144 1.00 54.91 295 CYS A C 1
ATOM 2387 O O . CYS A 1 295 ? -2.720 -2.989 -3.089 1.00 54.91 295 CYS A O 1
ATOM 2389 N N . ARG A 1 296 ? -2.878 -2.990 -5.340 1.00 60.84 296 ARG A N 1
ATOM 2390 C CA . ARG A 1 296 ? -2.261 -4.307 -5.515 1.00 60.84 296 ARG A CA 1
ATOM 2391 C C . ARG A 1 296 ? -0.838 -4.134 -6.001 1.00 60.84 296 ARG A C 1
ATOM 2393 O O . ARG A 1 296 ? -0.599 -3.557 -7.064 1.00 60.84 296 ARG A O 1
ATOM 2400 N N . VAL A 1 297 ? 0.089 -4.668 -5.217 1.00 57.72 297 VAL A N 1
ATOM 2401 C CA . VAL A 1 297 ? 1.502 -4.740 -5.575 1.00 57.72 297 VAL A CA 1
ATOM 2402 C C . VAL A 1 297 ? 1.711 -6.071 -6.286 1.00 57.72 297 VAL A C 1
ATOM 2404 O O . VAL A 1 297 ? 1.709 -7.136 -5.664 1.00 57.72 297 VAL A O 1
ATOM 2407 N N . ILE A 1 298 ? 1.828 -6.022 -7.612 1.00 62.62 298 ILE A N 1
ATOM 2408 C CA . ILE A 1 298 ? 1.967 -7.218 -8.445 1.00 62.62 298 ILE A CA 1
ATOM 2409 C C . ILE A 1 298 ? 3.440 -7.412 -8.768 1.00 62.62 298 ILE A C 1
ATOM 2411 O O . ILE A 1 298 ? 4.010 -6.595 -9.480 1.00 62.62 298 ILE A O 1
ATOM 2415 N N . ALA A 1 299 ? 4.040 -8.514 -8.327 1.00 55.16 299 ALA A N 1
ATOM 2416 C CA . ALA A 1 299 ? 5.337 -8.925 -8.843 1.00 55.16 299 ALA A CA 1
ATOM 2417 C C . ALA A 1 299 ? 5.140 -9.765 -10.106 1.00 55.16 299 ALA A C 1
ATOM 2419 O O . ALA A 1 299 ? 4.351 -10.710 -10.144 1.00 55.16 299 ALA A O 1
ATOM 2420 N N . ILE A 1 300 ? 5.876 -9.425 -11.150 1.00 62.03 300 ILE A N 1
ATOM 2421 C CA . ILE A 1 300 ? 5.998 -10.183 -12.381 1.00 62.03 300 ILE A CA 1
ATOM 2422 C C . ILE A 1 300 ? 7.182 -11.127 -12.194 1.00 62.03 300 ILE A C 1
ATOM 2424 O O . ILE A 1 300 ? 8.339 -10.724 -12.219 1.00 62.03 300 ILE A O 1
ATOM 2428 N N . ILE A 1 301 ? 6.899 -12.407 -12.001 1.00 58.09 301 ILE A N 1
ATOM 2429 C CA . ILE A 1 301 ? 7.929 -13.435 -11.867 1.00 58.09 301 ILE A CA 1
ATOM 2430 C C . ILE A 1 301 ? 7.807 -14.331 -13.095 1.00 58.09 301 ILE A C 1
ATOM 2432 O O . ILE A 1 301 ? 6.804 -15.022 -13.254 1.00 58.09 301 ILE A O 1
ATOM 2436 N N . ASN A 1 302 ? 8.809 -14.311 -13.980 1.00 49.72 302 ASN A N 1
ATOM 2437 C CA . ASN A 1 302 ? 8.866 -15.159 -15.181 1.00 49.72 302 ASN A CA 1
ATOM 2438 C C . ASN A 1 302 ? 7.584 -15.079 -16.031 1.00 49.72 302 ASN A C 1
ATOM 2440 O O . ASN A 1 302 ? 6.937 -16.099 -16.260 1.00 49.72 302 ASN A O 1
ATOM 2444 N N . THR A 1 303 ? 7.199 -13.852 -16.413 1.00 59.44 303 THR A N 1
ATOM 2445 C CA . THR A 1 303 ? 5.972 -13.483 -17.161 1.00 59.44 303 THR A CA 1
ATOM 2446 C C . THR A 1 303 ? 4.633 -13.764 -16.465 1.00 59.44 303 THR A C 1
ATOM 2448 O O . THR A 1 303 ? 3.590 -13.314 -16.945 1.00 59.44 303 THR A O 1
ATOM 2451 N N . GLN A 1 304 ? 4.632 -14.407 -15.294 1.00 49.19 304 GLN A N 1
ATOM 2452 C CA . GLN A 1 304 ? 3.437 -14.597 -14.476 1.00 49.19 304 GLN A CA 1
ATOM 2453 C C . GLN A 1 304 ? 3.239 -13.427 -13.511 1.00 49.19 304 GLN A C 1
ATOM 2455 O O . GLN A 1 304 ? 4.163 -13.002 -12.819 1.00 49.19 304 GLN A O 1
ATOM 2460 N N . LYS A 1 305 ? 2.009 -12.911 -13.454 1.00 59.34 305 LYS A N 1
ATOM 2461 C CA . LYS A 1 305 ? 1.599 -11.870 -12.505 1.00 59.34 305 LYS A CA 1
ATOM 2462 C C . LYS A 1 305 ? 1.216 -12.532 -11.184 1.00 59.34 305 LYS A C 1
ATOM 2464 O O . LYS A 1 305 ? 0.226 -13.258 -11.137 1.00 59.34 305 LYS A O 1
ATOM 2469 N N . VAL A 1 306 ? 1.985 -12.277 -10.131 1.00 57.81 306 VAL A N 1
ATOM 2470 C CA . VAL A 1 306 ? 1.723 -12.760 -8.772 1.00 57.81 306 VAL A CA 1
ATOM 2471 C C . VAL A 1 306 ? 1.331 -11.569 -7.904 1.00 57.81 306 VAL A C 1
ATOM 2473 O O . VAL A 1 306 ? 2.080 -10.601 -7.792 1.00 57.81 306 VAL A O 1
ATOM 2476 N N . ASP A 1 307 ? 0.144 -11.631 -7.306 1.00 46.53 307 ASP A N 1
ATOM 2477 C CA . ASP A 1 307 ? -0.321 -10.643 -6.328 1.00 46.53 307 ASP A CA 1
ATOM 2478 C C . ASP A 1 307 ? 0.453 -10.871 -5.017 1.00 46.53 307 ASP A C 1
ATOM 2480 O O . ASP A 1 307 ? 0.318 -11.926 -4.391 1.00 46.53 307 ASP A O 1
ATOM 2484 N N . VAL A 1 308 ? 1.354 -9.949 -4.660 1.00 46.19 308 VAL A N 1
ATOM 2485 C CA . VAL A 1 308 ? 2.275 -10.118 -3.517 1.00 46.19 308 VAL A CA 1
ATOM 2486 C C . VAL A 1 308 ? 1.691 -9.510 -2.251 1.00 46.19 308 VAL A C 1
ATOM 2488 O O . VAL A 1 308 ? 1.929 -10.014 -1.153 1.00 46.19 308 VAL A O 1
ATOM 2491 N N . SER A 1 309 ? 0.888 -8.456 -2.398 1.00 45.31 309 SER A N 1
ATOM 2492 C CA . SER A 1 309 ? 0.048 -7.942 -1.326 1.00 45.31 309 SER A CA 1
ATOM 2493 C C . SER A 1 309 ? -1.169 -7.214 -1.884 1.00 45.31 309 SER A C 1
ATOM 2495 O O . SER A 1 309 ? -1.062 -6.299 -2.703 1.00 45.31 309 SER A O 1
ATOM 2497 N N . THR A 1 310 ? -2.334 -7.550 -1.337 1.00 41.72 310 THR A N 1
ATOM 2498 C CA . THR A 1 310 ? -3.488 -6.656 -1.365 1.00 41.72 310 THR A CA 1
ATOM 2499 C C . THR A 1 310 ? -3.340 -5.709 -0.184 1.00 41.72 310 THR A C 1
ATOM 2501 O O . THR A 1 310 ? -3.717 -6.046 0.939 1.00 41.72 310 THR A O 1
ATOM 2504 N N . THR A 1 311 ? -2.750 -4.536 -0.409 1.00 41.72 311 THR A N 1
ATOM 2505 C CA . THR A 1 311 ? -2.809 -3.486 0.605 1.00 41.72 311 THR A CA 1
ATOM 2506 C C . THR A 1 311 ? -4.177 -2.852 0.469 1.00 41.72 311 THR A C 1
ATOM 2508 O O . THR A 1 311 ? -4.415 -1.995 -0.384 1.00 41.72 311 THR A O 1
ATOM 2511 N N . VAL A 1 312 ? -5.095 -3.301 1.319 1.00 37.44 312 VAL A N 1
ATOM 2512 C CA . VAL A 1 312 ? -6.268 -2.501 1.634 1.00 37.44 312 VAL A CA 1
ATOM 2513 C C . VAL A 1 312 ? -5.717 -1.277 2.339 1.00 37.44 312 VAL A C 1
ATOM 2515 O O . VAL A 1 312 ? -5.400 -1.328 3.527 1.00 37.44 312 VAL A O 1
ATOM 2518 N N . VAL A 1 313 ? -5.545 -0.185 1.599 1.00 37.19 313 VAL A N 1
ATOM 2519 C CA . VAL A 1 313 ? -5.419 1.123 2.226 1.00 37.19 313 VAL A CA 1
ATOM 2520 C C . VAL A 1 313 ? -6.815 1.425 2.747 1.00 37.19 313 VAL A C 1
ATOM 2522 O O . VAL A 1 313 ? -7.572 2.181 2.152 1.00 37.19 313 VAL A O 1
ATOM 2525 N N . THR A 1 314 ? -7.195 0.784 3.856 1.00 33.31 314 THR A N 1
ATOM 2526 C CA . THR A 1 314 ? -8.185 1.387 4.731 1.00 33.31 314 THR A CA 1
ATOM 2527 C C . THR A 1 314 ? -7.547 2.722 5.045 1.00 33.31 314 THR A C 1
ATOM 2529 O O . THR A 1 314 ? -6.429 2.749 5.569 1.00 33.31 314 THR A O 1
ATOM 2532 N N . LEU A 1 315 ? -8.181 3.817 4.636 1.00 32.78 315 LEU A N 1
ATOM 2533 C CA . LEU A 1 315 ? -7.865 5.125 5.176 1.00 32.78 315 LEU A CA 1
ATOM 2534 C C . LEU A 1 315 ? -8.061 4.993 6.688 1.00 32.78 315 LEU A C 1
ATOM 2536 O O . LEU A 1 315 ? -9.137 5.255 7.213 1.00 32.78 315 LEU A O 1
ATOM 2540 N N . ILE A 1 316 ? -7.029 4.525 7.401 1.00 30.00 316 ILE A N 1
ATOM 2541 C CA . ILE A 1 316 ? -6.892 4.766 8.823 1.00 30.00 316 ILE A CA 1
ATOM 2542 C C . ILE A 1 316 ? -7.022 6.270 8.876 1.00 30.00 316 ILE A C 1
ATOM 2544 O O . ILE A 1 316 ? -6.228 6.977 8.252 1.00 30.00 316 ILE A O 1
ATOM 2548 N N . ASN A 1 317 ? -8.102 6.720 9.505 1.00 32.12 317 ASN A N 1
ATOM 2549 C CA . ASN A 1 317 ? -8.434 8.107 9.745 1.00 32.12 317 ASN A CA 1
ATOM 2550 C C . ASN A 1 317 ? -7.242 8.760 10.471 1.00 32.12 317 ASN A C 1
ATOM 2552 O O . ASN A 1 317 ? -7.260 8.972 11.680 1.00 32.12 317 ASN A O 1
ATOM 2556 N N . PHE A 1 318 ? -6.175 9.106 9.751 1.00 29.70 318 PHE A N 1
ATOM 2557 C CA . PHE A 1 318 ? -5.292 10.185 10.138 1.00 29.70 318 PHE A CA 1
ATOM 2558 C C . PHE A 1 318 ? -6.221 11.390 10.151 1.00 29.70 318 PHE A C 1
ATOM 2560 O O . PHE A 1 318 ? -6.643 11.850 9.101 1.00 29.70 318 PHE A O 1
ATOM 2567 N N . GLY A 1 319 ? -6.700 11.767 11.337 1.00 30.48 319 GLY A N 1
ATOM 2568 C CA . GLY A 1 319 ? -7.931 12.535 11.498 1.00 30.48 319 GLY A CA 1
ATOM 2569 C C . GLY A 1 319 ? -7.989 13.832 10.685 1.00 30.48 319 GLY A C 1
ATOM 2570 O O . GLY A 1 319 ? -7.605 14.891 11.191 1.00 30.48 319 GLY A O 1
ATOM 2571 N N . PHE A 1 320 ? -8.592 13.768 9.496 1.00 34.09 320 PHE A N 1
ATOM 2572 C CA . PHE A 1 320 ? -8.804 14.885 8.568 1.00 34.09 320 PHE A CA 1
ATOM 2573 C C . PHE A 1 320 ? -10.218 15.485 8.645 1.00 34.09 320 PHE A C 1
ATOM 2575 O O . PHE A 1 320 ? -10.717 16.091 7.700 1.00 34.09 320 PHE A O 1
ATOM 2582 N N . SER A 1 321 ? -10.876 15.377 9.796 1.00 30.33 321 SER A N 1
ATOM 2583 C CA . SER A 1 321 ? -12.150 16.041 10.086 1.00 30.33 321 SER A CA 1
ATOM 2584 C C . SER A 1 321 ? -11.927 17.318 10.903 1.00 30.33 321 SER A C 1
ATOM 2586 O O . SER A 1 321 ? -11.876 17.255 12.131 1.00 30.33 321 SER A O 1
ATOM 2588 N N . ALA A 1 322 ? -11.751 18.472 10.235 1.00 31.30 322 ALA A N 1
ATOM 2589 C CA . ALA A 1 322 ? -12.088 19.807 10.771 1.00 31.30 322 ALA A CA 1
ATOM 2590 C C . ALA A 1 322 ? -11.812 20.960 9.778 1.00 31.30 322 ALA A C 1
ATOM 2592 O O . ALA A 1 322 ? -10.867 21.725 9.976 1.00 31.30 322 ALA A O 1
ATOM 2593 N N . PHE A 1 323 ? -12.685 21.176 8.790 1.00 33.78 323 PHE A N 1
ATOM 2594 C CA . PHE A 1 323 ? -12.819 22.489 8.136 1.00 33.78 323 PHE A CA 1
ATOM 2595 C C . PHE A 1 323 ? -14.291 22.790 7.823 1.00 33.78 323 PHE A C 1
ATOM 2597 O O . PHE A 1 323 ? -14.700 22.815 6.666 1.00 33.78 323 PHE A O 1
ATOM 2604 N N . SER A 1 324 ? -15.130 22.951 8.854 1.00 30.66 324 SER A N 1
ATOM 2605 C CA . SER A 1 324 ? -16.408 23.652 8.693 1.00 30.66 324 SER A CA 1
ATOM 2606 C C . SER A 1 324 ? -16.118 25.139 8.869 1.00 30.66 324 SER A C 1
ATOM 2608 O O . SER A 1 324 ? -15.763 25.582 9.963 1.00 30.66 324 SER A O 1
ATOM 2610 N N . ALA A 1 325 ? -16.180 25.895 7.779 1.00 32.97 325 ALA A N 1
ATOM 2611 C CA . ALA A 1 325 ? -16.121 27.345 7.834 1.00 32.97 325 ALA A CA 1
ATOM 2612 C C . ALA A 1 325 ? -17.447 27.865 8.407 1.00 32.97 325 ALA A C 1
ATOM 2614 O O . ALA A 1 325 ? -18.504 27.611 7.836 1.00 32.97 325 ALA A O 1
ATOM 2615 N N . GLN A 1 326 ? -17.388 28.581 9.531 1.00 29.12 326 GLN A N 1
ATOM 2616 C CA . GLN A 1 326 ? -18.364 29.630 9.802 1.00 29.12 326 GLN A CA 1
ATOM 2617 C C . GLN A 1 326 ? -17.973 30.811 8.916 1.00 29.12 326 GLN A C 1
ATOM 2619 O O . GLN A 1 326 ? -16.881 31.362 9.053 1.00 29.12 326 GLN A O 1
ATOM 2624 N N . SER A 1 327 ? -18.844 31.124 7.965 1.00 30.94 327 SER A N 1
ATOM 2625 C CA . SER A 1 327 ? -18.867 32.388 7.246 1.00 30.94 327 SER A CA 1
ATOM 2626 C C . SER A 1 327 ? -19.337 33.489 8.195 1.00 30.94 327 SER A C 1
ATOM 2628 O O . SER A 1 327 ? -20.473 33.429 8.663 1.00 30.94 327 SER A O 1
ATOM 2630 N N . ASN A 1 328 ? -18.467 34.463 8.446 1.00 31.55 328 ASN A N 1
ATOM 2631 C CA . ASN A 1 328 ? -18.828 35.870 8.596 1.00 31.55 328 ASN A CA 1
ATOM 2632 C C . ASN A 1 328 ? -17.944 36.657 7.636 1.00 31.55 328 ASN A C 1
ATOM 2634 O O . ASN A 1 328 ? -16.724 36.357 7.615 1.00 31.55 328 ASN A O 1
#

Secondary structure (DSSP, 8-state):
-GGGTTTTTTTS-HHHHHHHHHHHHHHSTTSTT--HHHHHHHHHHHHTTT-----HHHHHHHHHHHHHHHHHHHHHHHHHHHHHHHHHHHHHHHHHHHHHHHHHHHHHHHSS------S-EETTEEHHHHHHHHHHHHHTTGGGS-HHHHHHHHHHHTT---TT--STTSGGGGS-HHHHHHHHHHH-------HHHHHHHHHTHHHHHHHHHHHHHHTTTSTTHHHHHHHHHHHHHHHH-GGGG-TT-TT--HHHHIIIIIIHHHHHHS-TTTSSEEEEEEEEE-SSS-EEEEEEEEEEETTEEEEEEEEE----------------

Radius of gyration: 33.27 Å; chains: 1; bounding box: 56×68×96 Å